Protein AF-A0A2S3HJ05-F1 (afdb_monomer)

InterPro domains:
  IPR007271 Nucleotide-sugar transporter [PF04142] (75-232)
  IPR007271 Nucleotide-sugar transporter [PTHR10231] (71-232)

Secondary structure (DSSP, 8-state):
--HHHHHHHHHHHHHHHHHHHHHTEETTEESS-TTHHHHHHHHHHHHHHHHHHHHHHHHSPPP---THHHHHHHHHHHHHHHHHHHHHTT----HHHHHHHHHHHHHHHHHH-----SS----TT-S-HHHHHHHHHHHHHHHHHHHHHHHHHHH--S-HHHHHHHHHHHHHHHHHHHHHHHHHHTTTTT--HHHHTTTT--HHHHHHHHHHHHHHHHHHHHHHHHHHHHHHHHHHHHHHSS-S-------

Solvent-accessible surface area (backbone atoms only — not comparable to full-atom values): 14495 Å² total; per-residue (Å²): 134,63,68,65,59,54,51,52,51,43,51,52,44,56,59,48,44,58,54,35,53,59,68,43,38,57,95,86,38,67,64,38,62,72,78,45,44,62,32,52,15,28,47,48,42,27,51,55,24,44,52,53,36,51,54,49,53,74,74,38,85,81,78,89,77,67,77,68,59,65,60,61,55,55,67,48,50,60,62,47,53,63,51,40,64,61,50,72,74,57,70,84,72,53,73,69,53,50,51,49,52,53,51,50,52,51,51,57,51,60,74,67,58,76,77,90,70,100,62,86,86,76,52,97,75,68,67,56,70,67,58,56,52,51,49,53,51,50,52,52,52,53,54,50,52,54,53,50,51,33,46,59,50,62,73,45,91,65,59,69,34,58,56,45,32,57,54,27,50,53,47,31,51,54,39,49,51,50,48,52,52,50,32,62,76,56,71,45,74,88,48,57,60,81,73,49,62,67,42,61,65,47,75,49,45,50,51,35,30,53,41,54,18,51,44,53,54,52,49,55,51,44,50,54,47,49,64,63,48,54,51,49,52,48,49,52,50,50,65,71,71,68,80,87,88,87,87,84,79,92,130

Organism: NCBI:txid206008

Mean predicted aligned error: 12.38 Å

Nearest PDB structures (foldseek):
  6i1r-assembly1_B  TM=8.455E-01  e=7.144E-24  Zea mays
  6i1r-assembly1_A  TM=8.395E-01  e=1.232E-23  Zea mays
  6i1z-assembly1_B  TM=7.621E-01  e=1.102E-19  Zea mays

Radius of gyration: 23.73 Å; Cα contacts (8 Å, |Δi|>4): 117; chains: 1; bounding box: 68×41×88 Å

Sequence (251 aa):
MQWYLVAALLTVLTSSQGILTTLSQSNGKYMYDYATIPFLAEFFKLSVSSFFLWKECQSSSPPRMTKEWRSIMGNLKIVTTGILFRLVLKRKLSNLQWMAIVLLAVGTTTSQVKGCGDGPCDSLFSAPLQGYMLGILSACLSALAGVYTEYLMKKNNDSLYWQNVQLYTFGVIFNMGWLIYGDFKAGFELGPWWQRLFNGYSVTTWMVVFNLGSTGLLVSWLMKYSDNIVKNQGFYRGCVGGRSRILVAGA

Structure (mmCIF, N/CA/C/O backbone):
data_AF-A0A2S3HJ05-F1
#
_entry.id   AF-A0A2S3HJ05-F1
#
loop_
_atom_site.group_PDB
_atom_site.id
_atom_site.type_symbol
_atom_site.label_atom_id
_atom_site.label_alt_id
_atom_site.label_comp_id
_atom_site.label_asym_id
_atom_site.label_entity_id
_atom_site.label_seq_id
_atom_site.pdbx_PDB_ins_code
_atom_site.Cartn_x
_atom_site.Cartn_y
_atom_site.Cartn_z
_atom_site.occupancy
_atom_site.B_iso_or_equiv
_atom_site.auth_seq_id
_atom_site.auth_comp_id
_atom_site.auth_asym_id
_atom_site.auth_atom_id
_atom_site.pdbx_PDB_model_num
ATOM 1 N N . MET A 1 1 ? -19.910 -11.942 9.986 1.00 58.72 1 MET A N 1
ATOM 2 C CA . MET A 1 1 ? -18.623 -12.632 9.741 1.00 58.72 1 MET A CA 1
ATOM 3 C C . MET A 1 1 ? -17.718 -12.418 10.938 1.00 58.72 1 MET A C 1
ATOM 5 O O . MET A 1 1 ? -17.717 -11.324 11.490 1.00 58.72 1 MET A O 1
ATOM 9 N N . GLN A 1 2 ? -16.997 -13.446 11.370 1.00 80.00 2 GLN A N 1
ATOM 10 C CA . GLN A 1 2 ? -16.081 -13.333 12.502 1.00 80.00 2 GLN A CA 1
ATOM 11 C C . GLN A 1 2 ? -14.770 -12.675 12.055 1.00 80.00 2 GLN A C 1
ATOM 13 O O . GLN A 1 2 ? -14.189 -13.070 11.048 1.00 80.00 2 GLN A O 1
ATOM 18 N N . TRP A 1 3 ? -14.308 -11.666 12.795 1.00 80.06 3 TRP A N 1
ATOM 19 C CA . TRP A 1 3 ? -13.120 -10.873 12.449 1.00 80.06 3 TRP A CA 1
ATOM 20 C C . TRP A 1 3 ? -11.845 -11.711 12.316 1.00 80.06 3 TRP A C 1
ATOM 22 O O . TRP A 1 3 ? -10.998 -11.407 11.484 1.00 80.06 3 TRP A O 1
ATOM 32 N N . TYR A 1 4 ? -11.729 -12.788 13.095 1.00 81.88 4 TYR A N 1
ATOM 33 C CA . TYR A 1 4 ? -10.572 -13.677 13.054 1.00 81.88 4 TYR A CA 1
ATOM 34 C C . TYR A 1 4 ? -10.502 -14.492 11.761 1.00 81.88 4 TYR A C 1
ATOM 36 O O . TYR A 1 4 ? -9.405 -14.785 11.304 1.00 81.88 4 TYR A O 1
ATOM 44 N N . LEU A 1 5 ? -11.642 -14.803 11.127 1.00 86.56 5 LEU A N 1
ATOM 45 C CA . LEU A 1 5 ? -11.651 -15.430 9.801 1.00 86.56 5 LEU A CA 1
ATOM 46 C C . LEU A 1 5 ? -11.111 -14.462 8.749 1.00 86.56 5 LEU A C 1
ATOM 48 O O . LEU A 1 5 ? -10.331 -14.856 7.890 1.00 86.56 5 LEU A O 1
ATOM 52 N N . VAL A 1 6 ? -11.484 -13.183 8.851 1.00 86.06 6 VAL A N 1
ATOM 53 C CA . VAL A 1 6 ? -10.979 -12.137 7.954 1.00 86.06 6 VAL A CA 1
ATOM 54 C C . VAL A 1 6 ? -9.485 -11.898 8.175 1.00 86.06 6 VAL A C 1
ATOM 56 O O . VAL A 1 6 ? -8.744 -11.771 7.207 1.00 86.06 6 VAL A O 1
ATOM 59 N N . ALA A 1 7 ? -9.025 -11.898 9.428 1.00 83.94 7 ALA A N 1
ATOM 60 C CA . ALA A 1 7 ? -7.606 -11.790 9.754 1.00 83.94 7 ALA A CA 1
ATOM 61 C C . ALA A 1 7 ? -6.800 -13.000 9.249 1.00 83.94 7 ALA A C 1
ATOM 63 O O . ALA A 1 7 ? -5.757 -12.812 8.634 1.00 83.94 7 ALA A O 1
ATOM 64 N N . ALA A 1 8 ? -7.301 -14.226 9.433 1.00 87.75 8 ALA A N 1
ATOM 65 C CA . ALA A 1 8 ? -6.652 -15.435 8.926 1.00 87.75 8 ALA A CA 1
ATOM 66 C C . ALA A 1 8 ? -6.576 -15.439 7.391 1.00 87.75 8 ALA A C 1
ATOM 68 O O . ALA A 1 8 ? -5.518 -15.712 6.828 1.00 87.75 8 ALA A O 1
ATOM 69 N N . LEU A 1 9 ? -7.667 -15.067 6.713 1.00 90.44 9 LEU A N 1
ATOM 70 C CA . LEU A 1 9 ? -7.687 -14.920 5.258 1.00 90.44 9 LEU A CA 1
ATOM 71 C C . LEU A 1 9 ? -6.686 -13.857 4.791 1.00 90.44 9 LEU A C 1
ATOM 73 O O . LEU A 1 9 ? -5.952 -14.088 3.834 1.00 90.44 9 LEU A O 1
ATOM 77 N N . LEU A 1 10 ? -6.614 -12.720 5.489 1.00 89.06 10 LEU A N 1
ATOM 78 C CA . LEU A 1 10 ? -5.631 -11.682 5.198 1.00 89.06 10 LEU A CA 1
ATOM 79 C C . LEU A 1 10 ? -4.200 -12.216 5.331 1.00 89.06 10 LEU A C 1
ATOM 81 O O . LEU A 1 10 ? -3.372 -11.934 4.469 1.00 89.06 10 LEU A O 1
ATOM 85 N N . THR A 1 11 ? -3.900 -13.005 6.367 1.00 88.38 11 THR A N 1
ATOM 86 C CA . THR A 1 11 ? -2.577 -13.622 6.541 1.00 88.38 11 THR A CA 1
ATOM 87 C C . THR A 1 11 ? -2.244 -14.564 5.386 1.00 88.38 11 THR A C 1
ATOM 89 O O . THR A 1 11 ? -1.142 -14.489 4.841 1.00 88.38 11 THR A O 1
ATOM 92 N N . VAL A 1 12 ? -3.200 -15.397 4.961 1.00 92.12 12 VAL A N 1
ATOM 93 C CA . VAL A 1 12 ? -3.022 -16.306 3.818 1.00 92.12 12 VAL A CA 1
ATOM 94 C C . VAL A 1 12 ? -2.709 -15.514 2.548 1.00 92.12 12 VAL A C 1
ATOM 96 O O . VAL A 1 12 ? -1.681 -15.766 1.925 1.00 92.12 12 VAL A O 1
ATOM 99 N N . LEU A 1 13 ? -3.512 -14.500 2.219 1.00 89.31 13 LEU A N 1
ATOM 100 C CA . LEU A 1 13 ? -3.307 -13.669 1.025 1.00 89.31 13 LEU A CA 1
ATOM 101 C C . LEU A 1 13 ? -2.002 -12.855 1.084 1.00 89.31 13 LEU A C 1
ATOM 103 O O . LEU A 1 13 ? -1.317 -12.678 0.078 1.00 89.31 13 LEU A O 1
ATOM 107 N N . THR A 1 14 ? -1.608 -12.387 2.269 1.00 87.44 14 THR A N 1
ATOM 108 C CA . THR A 1 14 ? -0.348 -11.646 2.446 1.00 87.44 14 THR A CA 1
ATOM 109 C C . THR A 1 14 ? 0.861 -12.564 2.252 1.00 87.44 14 THR A C 1
ATOM 111 O O . THR A 1 14 ? 1.818 -12.187 1.578 1.00 87.44 14 THR A O 1
ATOM 114 N N . SER A 1 15 ? 0.814 -13.793 2.776 1.00 89.44 15 SER A N 1
ATOM 115 C CA . SER A 1 15 ? 1.891 -14.773 2.578 1.00 89.44 15 SER A CA 1
ATOM 116 C C . SER A 1 15 ? 1.988 -15.261 1.127 1.00 89.44 15 SER A C 1
ATOM 118 O O . SER A 1 15 ? 3.092 -15.369 0.588 1.00 89.44 15 SER A O 1
ATOM 120 N N . SER A 1 16 ? 0.853 -15.465 0.447 1.00 90.62 16 SER A N 1
ATOM 121 C CA . SER A 1 16 ? 0.838 -15.842 -0.969 1.00 90.62 16 SER A CA 1
ATOM 122 C C . SER A 1 16 ? 1.340 -14.718 -1.875 1.00 90.62 16 SER A C 1
ATOM 124 O O . SER A 1 16 ? 1.884 -15.003 -2.938 1.00 90.62 16 SER A O 1
ATOM 126 N N . GLN A 1 17 ? 1.217 -13.449 -1.465 1.00 89.19 17 GLN A N 1
ATOM 127 C CA . GLN A 1 17 ? 1.679 -12.312 -2.263 1.00 89.19 17 GLN A CA 1
ATOM 128 C C . GLN A 1 17 ? 3.185 -12.367 -2.519 1.00 89.19 17 GLN A C 1
ATOM 130 O O . GLN A 1 17 ? 3.611 -12.147 -3.652 1.00 89.19 17 GLN A O 1
ATOM 135 N N . GLY A 1 18 ? 3.983 -12.689 -1.495 1.00 84.94 18 GLY A N 1
ATOM 136 C CA . GLY A 1 18 ? 5.434 -12.824 -1.639 1.00 84.94 18 GLY A CA 1
ATOM 137 C C . GLY A 1 18 ? 5.801 -13.912 -2.646 1.00 84.94 18 GLY A C 1
ATOM 138 O O . GLY A 1 18 ? 6.576 -13.663 -3.565 1.00 84.94 18 GLY A O 1
ATOM 139 N N . ILE A 1 19 ? 5.162 -15.079 -2.526 1.00 88.25 19 ILE A N 1
ATOM 140 C CA . ILE A 1 19 ? 5.385 -16.242 -3.397 1.00 88.25 19 ILE A CA 1
ATOM 141 C C . ILE A 1 19 ? 4.951 -15.947 -4.838 1.00 88.25 19 ILE A C 1
ATOM 143 O O . ILE A 1 19 ? 5.681 -16.221 -5.781 1.00 88.25 19 ILE A O 1
ATOM 147 N N . LEU A 1 20 ? 3.773 -15.355 -5.035 1.00 88.62 20 LEU A N 1
ATOM 148 C CA . LEU A 1 20 ? 3.288 -15.005 -6.371 1.00 88.62 20 LEU A CA 1
ATOM 149 C C . LEU A 1 20 ? 4.183 -13.959 -7.039 1.00 88.62 20 LEU A C 1
ATOM 151 O O . LEU A 1 20 ? 4.438 -14.040 -8.238 1.00 88.62 20 LEU A O 1
ATOM 155 N N . THR A 1 21 ? 4.698 -13.003 -6.262 1.00 86.25 21 THR A N 1
ATOM 156 C CA . THR A 1 21 ? 5.603 -11.975 -6.785 1.00 86.25 21 THR A CA 1
ATOM 157 C C . THR A 1 21 ? 6.935 -12.587 -7.213 1.00 86.25 21 THR A C 1
ATOM 159 O O . THR A 1 21 ? 7.431 -12.254 -8.287 1.00 86.25 21 THR A O 1
ATOM 162 N N . THR A 1 22 ? 7.498 -13.524 -6.446 1.00 86.44 22 THR A N 1
ATOM 163 C CA . THR A 1 22 ? 8.739 -14.208 -6.842 1.00 86.44 22 THR A CA 1
ATOM 164 C C . THR A 1 22 ? 8.527 -15.147 -8.028 1.00 86.44 22 THR A C 1
ATOM 166 O O . THR A 1 22 ? 9.348 -15.151 -8.938 1.00 86.44 22 THR A O 1
ATOM 169 N N . LEU A 1 23 ? 7.402 -15.868 -8.086 1.00 87.06 23 LEU A N 1
ATOM 170 C CA . LEU A 1 23 ? 7.038 -16.717 -9.229 1.00 87.06 23 LEU A CA 1
ATOM 171 C C . LEU A 1 23 ? 6.748 -15.925 -10.511 1.00 87.06 23 LEU A C 1
ATOM 173 O O . LEU A 1 23 ? 6.813 -16.480 -11.604 1.00 87.06 23 LEU A O 1
ATOM 177 N N . SER A 1 24 ? 6.410 -14.640 -10.397 1.00 85.25 24 SER A N 1
ATOM 178 C CA . SER A 1 24 ? 6.202 -13.769 -11.559 1.00 85.25 24 SER A CA 1
ATOM 179 C C . SER A 1 24 ? 7.507 -13.327 -12.240 1.00 85.25 24 SER A C 1
ATOM 181 O O . SER A 1 24 ? 7.468 -12.761 -13.333 1.00 85.25 24 SER A O 1
ATOM 183 N N . GLN A 1 25 ? 8.664 -13.582 -11.618 1.00 85.88 25 GLN A N 1
ATOM 184 C CA . GLN A 1 25 ? 9.972 -13.276 -12.192 1.00 85.88 25 GLN A CA 1
ATOM 185 C C . GLN A 1 25 ? 10.408 -14.370 -13.171 1.00 85.88 25 GLN A C 1
ATOM 187 O O . GLN A 1 25 ? 10.331 -15.558 -12.867 1.00 85.88 25 GLN A O 1
ATOM 192 N N . SER A 1 26 ? 10.951 -13.969 -14.322 1.00 75.62 26 SER A N 1
ATOM 193 C CA . SER A 1 26 ? 11.599 -14.878 -15.273 1.00 75.62 26 SER A CA 1
ATOM 194 C C . SER A 1 26 ? 13.098 -14.584 -15.298 1.00 75.62 26 SER A C 1
ATOM 196 O O . SER A 1 26 ? 13.507 -13.453 -15.561 1.00 75.62 26 SER A O 1
ATOM 198 N N . ASN A 1 27 ? 13.930 -15.577 -14.960 1.00 76.06 27 ASN A N 1
ATOM 199 C CA . ASN A 1 27 ? 15.391 -15.435 -14.831 1.00 76.06 27 ASN A CA 1
ATOM 200 C C . ASN A 1 27 ? 15.837 -14.290 -13.891 1.00 76.06 27 ASN A C 1
ATOM 202 O O . ASN A 1 27 ? 16.796 -13.573 -14.176 1.00 76.06 27 ASN A O 1
ATOM 206 N N . GLY A 1 28 ? 15.114 -14.078 -12.783 1.00 75.12 28 GLY A N 1
ATOM 207 C CA . GLY A 1 28 ? 15.419 -13.033 -11.793 1.00 75.12 28 GLY A CA 1
ATOM 208 C C . GLY A 1 28 ? 15.088 -11.601 -12.235 1.00 75.12 28 GLY A C 1
ATOM 209 O O . GLY A 1 28 ? 15.423 -10.654 -11.525 1.00 75.12 28 GLY A O 1
ATOM 210 N N . LYS A 1 29 ? 14.429 -11.419 -13.389 1.00 78.25 29 LYS A N 1
ATOM 211 C CA . LYS A 1 29 ? 13.939 -10.120 -13.870 1.00 78.25 29 LYS A CA 1
ATOM 212 C C . LYS A 1 29 ? 12.417 -10.130 -14.011 1.00 78.25 29 LYS A C 1
ATOM 214 O O . LYS A 1 29 ? 11.813 -11.137 -14.380 1.00 78.25 29 LYS A O 1
ATOM 219 N N . TYR A 1 30 ? 11.794 -8.986 -13.738 1.00 79.38 30 TYR A N 1
ATOM 220 C CA . TYR A 1 30 ? 10.379 -8.773 -14.033 1.00 79.38 30 TYR A CA 1
ATOM 221 C C . TYR A 1 30 ? 10.230 -8.439 -15.516 1.00 79.38 30 TYR A C 1
ATOM 223 O O . TYR A 1 30 ? 10.849 -7.497 -16.004 1.00 79.38 30 TYR A O 1
ATOM 231 N N . MET A 1 31 ? 9.423 -9.222 -16.234 1.00 79.50 31 MET A N 1
ATOM 232 C CA . MET A 1 31 ? 9.121 -8.956 -17.647 1.00 79.50 31 MET A CA 1
ATOM 233 C C . MET A 1 31 ? 8.063 -7.859 -17.832 1.00 79.50 31 MET A C 1
ATOM 235 O O . MET A 1 31 ? 7.853 -7.400 -18.949 1.00 79.50 31 MET A O 1
ATOM 239 N N . TYR A 1 32 ? 7.418 -7.439 -16.741 1.00 82.38 32 TYR A N 1
ATOM 240 C CA . TYR A 1 32 ? 6.412 -6.383 -16.695 1.00 82.38 32 TYR A CA 1
ATOM 241 C C . TYR A 1 32 ? 6.918 -5.180 -15.887 1.00 82.38 32 TYR A C 1
ATOM 243 O O . TYR A 1 32 ? 7.791 -5.306 -15.024 1.00 82.38 32 TYR A O 1
ATOM 251 N N . ASP A 1 33 ? 6.330 -4.009 -16.128 1.00 84.12 33 ASP A N 1
ATOM 252 C CA . ASP A 1 33 ? 6.631 -2.796 -15.367 1.00 84.12 33 ASP A CA 1
ATOM 253 C C . ASP A 1 33 ? 6.001 -2.865 -13.966 1.00 84.12 33 ASP A C 1
ATOM 255 O O . ASP A 1 33 ? 4.779 -2.788 -13.809 1.00 84.12 33 ASP A O 1
ATOM 259 N N . TYR A 1 34 ? 6.828 -2.992 -12.926 1.00 84.56 34 TYR A N 1
ATOM 260 C CA . TYR A 1 34 ? 6.363 -3.090 -11.539 1.00 84.56 34 TYR A CA 1
ATOM 261 C C . TYR A 1 34 ? 5.540 -1.868 -11.091 1.00 84.56 34 TYR A C 1
ATOM 263 O O . TYR A 1 34 ? 4.652 -2.012 -10.251 1.00 84.56 34 TYR A O 1
ATOM 271 N N . ALA A 1 35 ? 5.763 -0.684 -11.675 1.00 85.75 35 ALA A N 1
ATOM 272 C CA . ALA A 1 35 ? 5.014 0.526 -11.332 1.00 85.75 35 ALA A CA 1
ATOM 273 C C . ALA A 1 35 ? 3.536 0.465 -11.764 1.00 85.75 35 ALA A C 1
ATOM 275 O O . ALA A 1 35 ? 2.702 1.190 -11.221 1.00 85.75 35 ALA A O 1
ATOM 276 N N . THR A 1 36 ? 3.186 -0.417 -12.706 1.00 90.50 36 THR A N 1
ATOM 277 C CA . THR A 1 36 ? 1.809 -0.577 -13.207 1.00 90.50 36 THR A CA 1
ATOM 278 C C . THR A 1 36 ? 0.939 -1.462 -12.303 1.00 90.50 36 THR A C 1
ATOM 280 O O . THR A 1 36 ? -0.286 -1.322 -12.296 1.00 90.50 36 THR A O 1
ATOM 283 N N . ILE A 1 37 ? 1.554 -2.310 -11.467 1.00 92.19 37 ILE A N 1
ATOM 284 C CA . ILE A 1 37 ? 0.843 -3.223 -10.557 1.00 92.19 37 ILE A CA 1
ATOM 285 C C . ILE A 1 37 ? 0.035 -2.469 -9.487 1.00 92.19 37 ILE A C 1
ATOM 287 O O . ILE A 1 37 ? -1.155 -2.764 -9.349 1.00 92.19 37 ILE A O 1
ATOM 291 N N . PRO A 1 38 ? 0.594 -1.481 -8.751 1.00 92.81 38 PRO A N 1
ATOM 292 C CA . PRO A 1 38 ? -0.182 -0.691 -7.796 1.00 92.81 38 PRO A CA 1
ATOM 293 C C . PRO A 1 38 ? -1.352 0.044 -8.451 1.00 92.81 38 PRO A C 1
ATOM 295 O O . PRO A 1 38 ? -2.447 0.052 -7.896 1.00 92.81 38 PRO A O 1
ATOM 298 N N . PHE A 1 39 ? -1.157 0.595 -9.654 1.00 94.62 39 PHE A N 1
ATOM 299 C CA . PHE A 1 39 ? -2.220 1.259 -10.407 1.00 94.62 39 PHE A CA 1
ATOM 300 C C . PHE A 1 39 ? -3.388 0.307 -10.710 1.00 94.62 39 PHE A C 1
ATOM 302 O O . PHE A 1 39 ? -4.536 0.617 -10.387 1.00 94.62 39 PHE A O 1
ATOM 309 N N . LEU A 1 40 ? -3.103 -0.876 -11.266 1.00 93.75 40 LEU A N 1
ATOM 310 C CA . LEU A 1 40 ? -4.122 -1.889 -11.558 1.00 93.75 40 LEU A CA 1
ATOM 311 C C . LEU A 1 40 ? -4.807 -2.409 -10.290 1.00 93.75 40 LEU A C 1
ATOM 313 O O . LEU A 1 40 ? -6.018 -2.624 -10.290 1.00 93.75 40 LEU A O 1
ATOM 317 N N . ALA A 1 41 ? -4.062 -2.575 -9.196 1.00 94.50 41 ALA A N 1
ATOM 318 C CA . ALA A 1 41 ? -4.628 -2.995 -7.921 1.00 94.50 41 ALA A CA 1
ATOM 319 C C . ALA A 1 41 ? -5.559 -1.926 -7.321 1.00 94.50 41 ALA A C 1
ATOM 321 O O . ALA A 1 41 ? -6.630 -2.268 -6.822 1.00 94.50 41 ALA A O 1
ATOM 322 N N . GLU A 1 42 ? -5.202 -0.638 -7.382 1.00 95.12 42 GLU A N 1
ATOM 323 C CA . GLU A 1 42 ? -6.099 0.463 -6.994 1.00 95.12 42 GLU A CA 1
ATOM 324 C C . GLU A 1 42 ? -7.349 0.511 -7.877 1.00 95.12 42 GLU A C 1
ATOM 326 O O . GLU A 1 42 ? -8.464 0.627 -7.365 1.00 95.12 42 GLU A O 1
ATOM 331 N N . PHE A 1 43 ? -7.188 0.340 -9.190 1.00 95.38 43 PHE A N 1
ATOM 332 C CA . PHE A 1 43 ? -8.308 0.302 -10.126 1.00 95.38 43 PHE A CA 1
ATOM 333 C C . PHE A 1 43 ? -9.256 -0.877 -9.853 1.00 95.38 43 PHE A C 1
ATOM 335 O O . PHE A 1 43 ? -10.479 -0.710 -9.848 1.00 95.38 43 PHE A O 1
ATOM 342 N N . PHE A 1 44 ? -8.712 -2.059 -9.551 1.00 96.25 44 PHE A N 1
ATOM 343 C CA . PHE A 1 44 ? -9.492 -3.227 -9.140 1.00 96.25 44 PHE A CA 1
ATOM 344 C C . PHE A 1 44 ? -10.268 -2.956 -7.845 1.00 96.25 44 PHE A C 1
ATOM 346 O O . PHE A 1 44 ? -11.480 -3.175 -7.792 1.00 96.25 44 PHE A O 1
ATOM 353 N N . LYS A 1 45 ? -9.607 -2.412 -6.815 1.00 95.44 45 LYS A N 1
ATOM 354 C CA . LYS A 1 45 ? -10.247 -2.056 -5.538 1.00 95.44 45 LYS A CA 1
ATOM 355 C C . LYS A 1 45 ? -11.366 -1.034 -5.717 1.00 95.44 45 LYS A C 1
ATOM 357 O O . LYS A 1 45 ? -12.435 -1.185 -5.117 1.00 95.44 45 LYS A O 1
ATOM 362 N N . LEU A 1 46 ? -11.143 -0.022 -6.555 1.00 94.31 46 LEU A N 1
ATOM 363 C CA . LEU A 1 46 ? -12.136 0.990 -6.902 1.00 94.31 46 LEU A CA 1
ATOM 364 C C . LEU A 1 46 ? -13.338 0.369 -7.619 1.00 94.31 46 LEU A C 1
ATOM 366 O O . LEU A 1 46 ? -14.476 0.657 -7.251 1.00 94.31 46 LEU A O 1
ATOM 370 N N . SER A 1 47 ? -13.095 -0.513 -8.590 1.00 95.06 47 SER A N 1
ATOM 371 C CA . SER A 1 47 ? -14.144 -1.199 -9.354 1.00 95.06 47 SER A CA 1
AT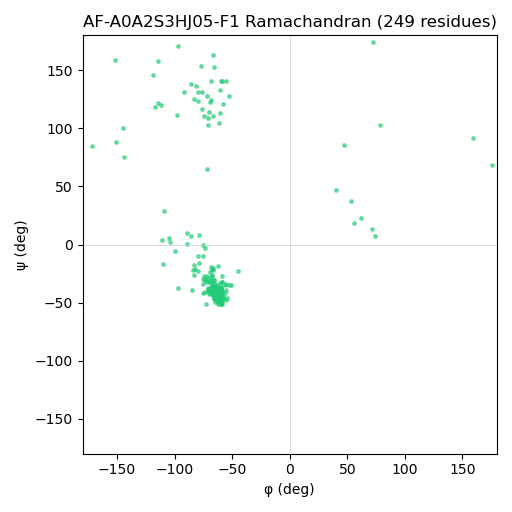OM 372 C C . SER A 1 47 ? -15.012 -2.074 -8.450 1.00 95.06 47 SER A C 1
ATOM 374 O O . SER A 1 47 ? -16.236 -1.945 -8.449 1.00 95.06 47 SER A O 1
ATOM 376 N N . VAL A 1 48 ? -14.387 -2.901 -7.605 1.00 95.25 48 VAL A N 1
ATOM 377 C CA . VAL A 1 48 ? -15.095 -3.762 -6.646 1.00 95.25 48 VAL A CA 1
ATOM 378 C C . VAL A 1 48 ? -15.879 -2.928 -5.629 1.00 95.25 48 VAL A C 1
ATOM 380 O O . VAL A 1 48 ? -17.050 -3.206 -5.374 1.00 95.25 48 VAL A O 1
ATOM 383 N N . SER A 1 49 ? -15.280 -1.866 -5.083 1.00 92.06 49 SER A N 1
ATOM 384 C CA . SER A 1 49 ? -15.959 -0.985 -4.119 1.00 92.06 49 SER A CA 1
ATOM 385 C C . SER A 1 49 ? -17.142 -0.246 -4.747 1.00 92.06 49 SER A C 1
ATOM 387 O O . SER A 1 49 ? -18.187 -0.123 -4.113 1.00 92.06 49 SER A O 1
ATOM 389 N N . SER A 1 50 ? -17.006 0.195 -5.999 1.00 90.06 50 SER A N 1
ATOM 390 C CA . SER A 1 50 ? -18.078 0.859 -6.748 1.00 90.06 50 SER A CA 1
ATOM 391 C C . SER A 1 50 ? -19.221 -0.101 -7.068 1.00 90.06 50 SER A C 1
ATOM 393 O O . SER A 1 50 ? -20.379 0.277 -6.932 1.00 90.06 50 SER A O 1
ATOM 395 N N . PHE A 1 51 ? -18.917 -1.352 -7.427 1.00 92.75 51 PHE A N 1
ATOM 396 C CA . PHE A 1 51 ? -19.926 -2.388 -7.654 1.00 92.75 51 PHE A CA 1
ATOM 397 C C . PHE A 1 51 ? -20.745 -2.676 -6.388 1.00 92.75 51 PHE A C 1
ATOM 399 O O . PHE A 1 51 ? -21.976 -2.683 -6.433 1.00 92.75 51 PHE A O 1
ATOM 406 N N . PHE A 1 52 ? -20.081 -2.853 -5.241 1.00 89.75 52 PHE A N 1
ATOM 407 C CA . PHE A 1 52 ? -20.779 -3.054 -3.968 1.00 89.75 52 PHE A CA 1
ATOM 408 C C . PHE A 1 52 ? -21.593 -1.831 -3.551 1.00 89.75 52 PHE A C 1
ATOM 410 O O . PHE A 1 52 ? -22.726 -1.983 -3.104 1.00 89.75 52 PHE A O 1
ATOM 417 N N . LEU A 1 53 ? -21.055 -0.624 -3.740 1.00 86.69 53 LEU A N 1
ATOM 418 C CA . LEU A 1 53 ? -21.794 0.607 -3.487 1.00 86.69 53 LEU A CA 1
ATOM 419 C C . LEU A 1 53 ? -23.027 0.724 -4.387 1.00 86.69 53 LEU A C 1
ATOM 421 O O . LEU A 1 53 ? -24.092 1.099 -3.913 1.00 86.69 53 LEU A O 1
ATOM 425 N N . TRP A 1 54 ? -22.896 0.403 -5.673 1.00 84.50 54 TRP A N 1
ATOM 426 C CA . TRP A 1 54 ? -24.009 0.439 -6.615 1.00 84.50 54 TRP A CA 1
ATOM 427 C C . TRP A 1 54 ? -25.115 -0.534 -6.203 1.00 84.50 54 TRP A C 1
ATOM 429 O O . TRP A 1 54 ? -26.280 -0.145 -6.147 1.00 84.50 54 TRP A O 1
ATOM 439 N N . LYS A 1 55 ? -24.748 -1.759 -5.811 1.00 86.88 55 LYS A N 1
ATOM 440 C CA . LYS A 1 55 ? -25.682 -2.748 -5.260 1.00 86.88 55 LYS A CA 1
ATOM 441 C C . LYS A 1 55 ? -26.360 -2.245 -3.974 1.00 86.88 55 LYS A C 1
ATOM 443 O O . LYS A 1 55 ? -27.565 -2.421 -3.816 1.00 86.88 55 LYS A O 1
ATOM 448 N N . GLU A 1 56 ? -25.614 -1.594 -3.081 1.00 85.38 56 GLU A N 1
ATOM 449 C CA . GLU A 1 56 ? -26.143 -0.988 -1.848 1.00 85.38 56 GLU A CA 1
ATOM 450 C C . GLU A 1 56 ? -27.143 0.141 -2.153 1.00 85.38 56 GLU A C 1
ATOM 452 O O . GLU A 1 56 ? -28.225 0.198 -1.568 1.00 85.38 56 GLU A O 1
ATOM 457 N N . CYS A 1 57 ? -26.817 1.007 -3.118 1.00 78.06 57 CYS A N 1
ATOM 458 C CA . CYS A 1 57 ? -27.691 2.080 -3.591 1.00 78.06 57 CYS A CA 1
ATOM 459 C C . CYS A 1 57 ? -28.940 1.551 -4.299 1.00 78.06 57 CYS A C 1
ATOM 461 O O . CYS A 1 57 ? -29.994 2.166 -4.198 1.00 78.06 57 CYS A O 1
ATOM 463 N N . GLN A 1 58 ? -28.849 0.424 -5.004 1.00 78.56 58 GLN A N 1
ATOM 464 C CA . GLN A 1 58 ? -30.009 -0.198 -5.640 1.00 78.56 58 GLN A CA 1
ATOM 465 C C . GLN A 1 58 ? -30.944 -0.852 -4.613 1.00 78.56 58 GLN A C 1
ATOM 467 O O . GLN A 1 58 ? -32.151 -0.911 -4.830 1.00 78.56 58 GLN A O 1
ATOM 472 N N . SER A 1 59 ? -30.397 -1.307 -3.483 1.00 71.44 59 SER A N 1
ATOM 473 C CA . SER A 1 59 ? -31.166 -1.876 -2.373 1.00 71.44 59 SER A CA 1
ATOM 474 C C . SER A 1 59 ? -31.750 -0.825 -1.419 1.00 71.44 59 SER A C 1
ATOM 476 O O . SER A 1 59 ? -32.645 -1.155 -0.644 1.00 71.44 59 SER A O 1
ATOM 478 N N . SER A 1 60 ? -31.252 0.415 -1.446 1.00 55.72 60 SER A N 1
ATOM 479 C CA . SER A 1 60 ? -31.615 1.475 -0.498 1.00 55.72 60 SER A CA 1
ATOM 480 C C . SER A 1 60 ? -32.293 2.646 -1.213 1.00 55.72 60 SER A C 1
ATOM 482 O O . SER A 1 60 ? -31.669 3.318 -2.029 1.00 55.72 60 SER A O 1
ATOM 484 N N . SER A 1 61 ? -33.551 2.954 -0.879 1.00 47.28 61 SER A N 1
ATOM 485 C CA . SER A 1 61 ? -34.231 4.181 -1.327 1.00 47.28 61 SER A CA 1
ATOM 486 C C . SER A 1 61 ? -33.369 5.412 -0.985 1.00 47.28 61 SER A C 1
ATOM 488 O O . SER A 1 61 ? -32.961 5.543 0.171 1.00 47.28 61 SER A O 1
ATOM 490 N N . PRO A 1 62 ? -33.058 6.322 -1.928 1.00 48.69 62 PRO A N 1
ATOM 491 C CA . PRO A 1 62 ? -32.029 7.335 -1.709 1.00 48.69 62 PRO A CA 1
ATOM 492 C C . PRO A 1 62 ? -32.472 8.367 -0.658 1.00 48.69 62 PRO A C 1
ATOM 494 O O . PRO A 1 62 ? -33.478 9.052 -0.866 1.00 48.69 62 PRO A O 1
ATOM 497 N N . PRO A 1 63 ? -31.724 8.570 0.443 1.00 48.97 63 PRO A N 1
ATOM 498 C CA . PRO A 1 63 ? -31.935 9.735 1.287 1.00 48.97 63 PRO A CA 1
ATOM 499 C C . PRO A 1 63 ? -31.425 10.989 0.560 1.00 48.97 63 PRO A C 1
ATOM 501 O O . PRO A 1 63 ? -30.284 11.054 0.095 1.00 48.97 63 PRO A O 1
ATOM 504 N N . ARG A 1 64 ? -32.282 12.013 0.456 1.00 42.50 64 ARG A N 1
ATOM 505 C CA . ARG A 1 64 ? -31.920 13.345 -0.057 1.00 42.50 64 ARG A CA 1
ATOM 506 C C . ARG A 1 64 ? -30.850 13.963 0.846 1.00 42.50 64 ARG A C 1
ATOM 508 O O . ARG A 1 64 ? -31.160 14.441 1.931 1.00 42.50 64 ARG A O 1
ATOM 515 N N . MET A 1 65 ? -29.602 13.985 0.389 1.00 44.19 65 MET A N 1
ATOM 516 C CA . MET A 1 65 ? -28.497 14.599 1.127 1.00 44.19 65 MET A CA 1
ATOM 517 C C . MET A 1 65 ? -28.234 16.017 0.597 1.00 44.19 65 MET A C 1
ATOM 519 O O . MET A 1 65 ? -27.812 16.208 -0.546 1.00 44.19 65 MET A O 1
ATOM 523 N N . THR A 1 66 ? -28.536 17.027 1.414 1.00 50.88 66 THR A N 1
ATOM 524 C CA . THR A 1 66 ? -28.407 18.454 1.085 1.00 50.88 66 THR A CA 1
ATOM 525 C C . THR A 1 66 ? -26.938 18.874 0.942 1.00 50.88 66 THR A C 1
ATOM 527 O O . THR A 1 66 ? -26.058 18.435 1.684 1.00 50.88 66 THR A O 1
ATOM 530 N N . LYS A 1 67 ? -26.655 19.736 -0.045 1.00 53.66 67 LYS A N 1
ATOM 531 C CA . LYS A 1 67 ? -25.301 20.200 -0.414 1.00 53.66 67 LYS A CA 1
ATOM 532 C C . LYS A 1 67 ? -24.588 20.983 0.710 1.00 53.66 67 LYS A C 1
ATOM 534 O O . LYS A 1 67 ? -23.361 21.038 0.711 1.00 53.66 67 LYS A O 1
ATOM 539 N N . GLU A 1 68 ? -25.341 21.472 1.694 1.00 49.41 68 GLU A N 1
ATOM 540 C CA . GLU A 1 68 ? -24.891 22.244 2.865 1.00 49.41 68 GLU A CA 1
ATOM 541 C C . GLU A 1 68 ? -23.890 21.487 3.769 1.00 49.41 68 GLU A C 1
ATOM 543 O O . GLU A 1 68 ? -22.897 22.053 4.228 1.00 49.41 68 GLU A O 1
ATOM 548 N N . TRP A 1 69 ? -24.061 20.172 3.961 1.00 54.75 69 TRP A N 1
ATOM 549 C CA . TRP A 1 69 ? -23.206 19.373 4.858 1.00 54.75 69 TRP A CA 1
ATOM 550 C C . TRP A 1 69 ? -21.754 19.220 4.381 1.00 54.75 69 TRP A C 1
ATOM 552 O O . TRP A 1 69 ? -20.838 19.069 5.195 1.00 54.75 69 TRP A O 1
ATOM 562 N N . ARG A 1 70 ? -21.514 19.285 3.063 1.00 53.50 70 ARG A N 1
ATOM 563 C CA . ARG A 1 70 ? -20.166 19.134 2.484 1.00 53.50 70 ARG A CA 1
ATOM 564 C C . ARG A 1 70 ? -19.238 20.293 2.849 1.00 53.50 70 ARG A C 1
ATOM 566 O O . ARG A 1 70 ? -18.049 20.059 3.048 1.00 53.50 70 ARG A O 1
ATOM 573 N N . SER A 1 71 ? -19.778 21.506 2.964 1.00 43.38 71 SER A N 1
ATOM 574 C CA . SER A 1 71 ? -18.998 22.709 3.279 1.00 43.38 71 SER A CA 1
ATOM 575 C C . SER A 1 71 ? -18.599 22.753 4.762 1.00 43.38 71 SER A C 1
ATOM 577 O O . SER A 1 71 ? -17.438 22.981 5.102 1.00 43.38 71 SER A O 1
ATOM 579 N N . ILE A 1 72 ? -19.523 22.385 5.659 1.00 52.84 72 ILE A N 1
ATOM 580 C CA . ILE A 1 72 ? -19.303 22.361 7.118 1.00 52.84 72 ILE A CA 1
ATOM 581 C C . ILE A 1 72 ? -18.264 21.295 7.523 1.00 52.84 72 ILE A C 1
ATOM 583 O O . ILE A 1 72 ? -17.422 21.536 8.392 1.00 52.84 72 ILE A O 1
ATOM 587 N N . MET A 1 73 ? -18.237 20.139 6.846 1.00 53.81 73 MET A N 1
ATOM 588 C CA . MET A 1 73 ? -17.210 19.111 7.079 1.00 53.81 73 MET A CA 1
ATOM 589 C C . MET A 1 73 ? -15.796 19.534 6.645 1.00 53.81 73 MET A C 1
ATOM 591 O O . MET A 1 73 ? -14.821 18.967 7.143 1.00 53.81 73 MET A O 1
ATOM 595 N N . GLY A 1 74 ? -15.661 20.520 5.750 1.00 51.56 74 GLY A N 1
ATOM 596 C CA . GLY A 1 74 ? -14.370 21.033 5.279 1.00 51.56 74 GLY A CA 1
ATOM 597 C C . GLY A 1 74 ? -13.574 21.734 6.381 1.00 51.56 74 GLY A C 1
ATOM 598 O O . GLY A 1 74 ? -12.414 21.399 6.611 1.00 51.56 74 GLY A O 1
ATOM 599 N N . ASN A 1 75 ? -14.221 22.617 7.144 1.00 43.50 75 ASN A N 1
ATOM 600 C CA . ASN A 1 75 ? -13.573 23.372 8.225 1.00 43.50 75 ASN A CA 1
ATOM 601 C C . ASN A 1 75 ? -13.297 22.510 9.468 1.00 43.50 75 ASN A C 1
ATOM 603 O O . ASN A 1 75 ? -12.316 22.720 10.183 1.00 43.50 75 ASN A O 1
ATOM 607 N N . LEU A 1 76 ? -14.093 21.456 9.682 1.00 52.28 76 LEU A N 1
ATOM 608 C CA . LEU A 1 76 ? -13.858 20.493 10.757 1.00 52.28 76 LEU A CA 1
ATOM 609 C C . LEU A 1 76 ? -12.602 19.635 10.503 1.00 52.28 76 LEU A C 1
ATOM 611 O O . LEU A 1 76 ? -12.005 19.131 11.456 1.00 52.28 76 LEU A O 1
ATOM 615 N N . LYS A 1 77 ? -12.152 19.468 9.248 1.00 49.00 77 LYS A N 1
ATOM 616 C CA . LYS A 1 77 ? -10.968 18.650 8.919 1.00 49.00 77 LYS A CA 1
ATOM 617 C C . LYS A 1 77 ? -9.677 19.195 9.535 1.00 49.00 77 LYS A C 1
ATOM 619 O O . LYS A 1 77 ? -8.891 18.389 10.021 1.00 49.00 77 LYS A O 1
ATOM 624 N N . ILE A 1 78 ? -9.477 20.512 9.611 1.00 57.62 78 ILE A N 1
ATOM 625 C CA . ILE A 1 78 ? -8.234 21.102 10.149 1.00 57.62 78 ILE A CA 1
ATOM 626 C C . ILE A 1 78 ? -8.170 20.941 11.675 1.00 57.62 78 ILE A C 1
ATOM 628 O O . ILE A 1 78 ? -7.216 20.367 12.203 1.00 57.62 78 ILE A O 1
ATOM 632 N N . VAL A 1 79 ? -9.234 21.339 12.381 1.00 52.69 79 VAL A N 1
ATOM 633 C CA . VAL A 1 79 ? -9.318 21.227 13.849 1.00 52.69 79 VAL A CA 1
ATOM 634 C C . VAL A 1 79 ? -9.275 19.765 14.292 1.00 52.69 79 VAL A C 1
ATOM 636 O O . VAL A 1 79 ? -8.583 19.424 15.253 1.00 52.69 79 VAL A O 1
ATOM 639 N N . THR A 1 80 ? -9.944 18.862 13.561 1.00 52.44 80 THR A N 1
ATOM 640 C CA . THR A 1 80 ? -9.918 17.452 13.956 1.00 52.44 80 THR A CA 1
ATOM 641 C C . THR A 1 80 ? -8.575 16.789 13.667 1.00 52.44 80 THR A C 1
ATOM 643 O O . THR A 1 80 ? -8.200 15.930 14.445 1.00 52.44 80 THR A O 1
ATOM 646 N N . THR A 1 81 ? -7.819 17.190 12.635 1.00 53.50 81 THR A N 1
ATOM 647 C CA . THR A 1 81 ? -6.477 16.626 12.356 1.00 53.50 81 THR A CA 1
ATOM 648 C C . THR A 1 81 ? -5.481 16.949 13.481 1.00 53.50 81 THR A C 1
ATOM 650 O O . THR A 1 81 ? -4.724 16.073 13.898 1.00 53.50 81 THR A O 1
ATOM 653 N N . GLY A 1 82 ? -5.547 18.155 14.063 1.00 52.72 82 GLY A N 1
ATOM 654 C CA . GLY A 1 82 ? -4.730 18.543 15.225 1.00 52.72 82 GLY A CA 1
ATOM 655 C C . GLY A 1 82 ? -5.129 17.843 16.533 1.00 52.72 82 GLY A C 1
ATOM 656 O O . GLY A 1 82 ? -4.271 17.412 17.305 1.00 52.72 82 GLY A O 1
ATOM 657 N N . ILE A 1 83 ? -6.432 17.649 16.770 1.00 55.34 83 ILE A N 1
ATOM 658 C CA . ILE A 1 83 ? -6.929 16.857 17.911 1.00 55.34 83 ILE A CA 1
ATOM 659 C C . ILE A 1 83 ? -6.584 15.366 17.730 1.00 55.34 83 ILE A C 1
ATOM 661 O O . ILE A 1 83 ? -6.317 14.670 18.711 1.00 55.34 83 ILE A O 1
ATOM 665 N N . LEU A 1 84 ? -6.517 14.884 16.485 1.00 52.84 84 LEU A N 1
ATOM 666 C CA . LEU A 1 84 ? -6.228 13.493 16.145 1.00 52.84 84 LEU A CA 1
ATOM 667 C C . LEU A 1 84 ? -4.818 13.056 16.496 1.00 52.84 84 LEU A C 1
ATOM 669 O O . LEU A 1 84 ? -4.640 11.983 17.071 1.00 52.84 84 LEU A O 1
ATOM 673 N N . PHE A 1 85 ? -3.837 13.911 16.205 1.00 53.94 85 PHE A N 1
ATOM 674 C CA . PHE A 1 85 ? -2.452 13.678 16.598 1.00 53.94 85 PHE A CA 1
ATOM 675 C C . PHE A 1 85 ? -2.359 13.483 18.120 1.00 53.94 85 PHE A C 1
ATOM 677 O O . PHE A 1 85 ? -1.632 12.627 18.614 1.00 53.94 85 PHE A O 1
ATOM 684 N N . ARG A 1 86 ? -3.204 14.203 18.873 1.00 50.66 86 ARG A N 1
ATOM 685 C CA . ARG A 1 86 ? -3.307 14.114 20.334 1.00 50.66 86 ARG A CA 1
ATOM 686 C C . ARG A 1 86 ? -4.121 12.921 20.853 1.00 50.66 86 ARG A C 1
ATOM 688 O O . ARG A 1 86 ? -3.937 12.572 22.014 1.00 50.66 86 ARG A O 1
ATOM 695 N N . LEU A 1 87 ? -5.026 12.327 20.067 1.00 55.78 87 LEU A N 1
ATOM 696 C CA . LEU A 1 87 ? -5.894 11.212 20.492 1.00 55.78 87 LEU A CA 1
ATOM 697 C C . LEU A 1 87 ? -5.360 9.835 20.080 1.00 55.78 87 LEU A C 1
ATOM 699 O O . LEU A 1 87 ? -5.444 8.903 20.877 1.00 55.78 87 LEU A O 1
ATOM 703 N N . VAL A 1 88 ? -4.762 9.706 18.892 1.00 54.91 88 VAL A N 1
ATOM 704 C CA . VAL A 1 88 ? -4.119 8.456 18.444 1.00 54.91 88 VAL A CA 1
ATOM 705 C C . VAL A 1 88 ? -2.943 8.105 19.361 1.00 54.91 88 VAL A C 1
ATOM 707 O O . VAL A 1 88 ? -2.802 6.954 19.761 1.00 54.91 88 VAL A O 1
ATOM 710 N N . LEU A 1 8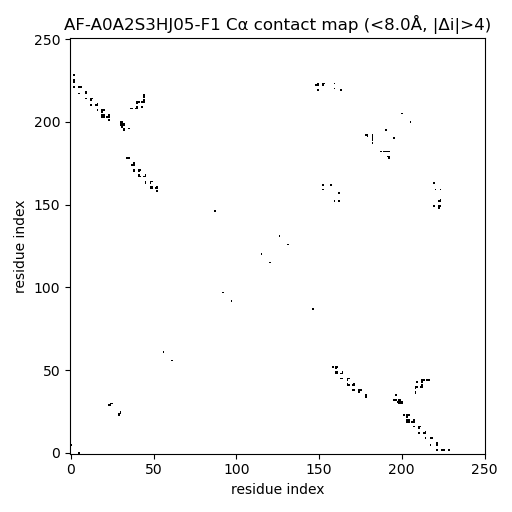9 ? -2.170 9.104 19.803 1.00 51.06 89 LEU A N 1
ATOM 711 C CA . LEU A 1 89 ? -1.088 8.924 20.780 1.00 51.06 89 LEU A CA 1
ATOM 712 C C . LEU A 1 89 ? -1.576 8.680 22.226 1.00 51.06 89 LEU A C 1
ATOM 714 O O . LEU A 1 89 ? -0.755 8.464 23.112 1.00 51.06 89 LEU A O 1
ATOM 718 N N . LYS A 1 90 ? -2.891 8.715 22.507 1.00 49.31 90 LYS A N 1
ATOM 719 C CA . LYS A 1 90 ? -3.442 8.588 23.874 1.00 49.31 90 LYS A CA 1
ATOM 720 C C . LYS A 1 90 ? -4.079 7.238 24.202 1.00 49.31 90 LYS A C 1
ATOM 722 O O . LYS A 1 90 ? -4.617 7.083 25.302 1.00 49.31 90 LYS A O 1
ATOM 727 N N . ARG A 1 91 ? -4.014 6.239 23.315 1.00 57.16 91 ARG A N 1
ATOM 728 C CA . ARG A 1 91 ? -4.394 4.870 23.694 1.00 57.16 91 ARG A CA 1
ATOM 729 C C . ARG A 1 91 ? -3.396 4.341 24.729 1.00 57.16 91 ARG A C 1
ATOM 731 O O . ARG A 1 91 ? -2.238 4.096 24.416 1.00 57.16 91 ARG A O 1
ATOM 738 N N . LYS A 1 92 ? -3.848 4.180 25.977 1.00 54.38 92 LYS A N 1
ATOM 739 C CA . LYS A 1 92 ? -3.044 3.565 27.039 1.00 54.38 92 LYS A CA 1
ATOM 740 C C . LYS A 1 92 ? -2.922 2.067 26.757 1.00 54.38 92 LYS A C 1
ATOM 742 O O . LYS A 1 92 ? -3.911 1.346 26.863 1.00 54.38 92 LYS A O 1
ATOM 747 N N . LEU A 1 93 ? -1.729 1.626 26.376 1.00 63.09 93 LEU A N 1
ATOM 748 C CA . LEU A 1 93 ? -1.391 0.211 26.241 1.00 63.09 93 LEU A CA 1
ATOM 749 C C . LEU A 1 93 ? -0.948 -0.335 27.600 1.00 63.09 93 LEU A C 1
ATOM 751 O O . LEU A 1 93 ? -0.214 0.327 28.332 1.00 63.09 93 LEU A O 1
ATOM 755 N N . SER A 1 94 ? -1.395 -1.544 27.932 1.00 77.25 94 SER A N 1
ATOM 756 C CA . SER A 1 94 ? -0.901 -2.276 29.101 1.00 77.25 94 SER A CA 1
ATOM 757 C C . SER A 1 94 ? 0.574 -2.652 28.917 1.00 77.25 94 SER A C 1
ATOM 759 O O . SER A 1 94 ? 1.020 -2.875 27.790 1.00 77.25 94 SER A O 1
ATOM 761 N N . ASN A 1 95 ? 1.319 -2.806 30.015 1.00 77.62 95 ASN A N 1
ATOM 762 C CA . ASN A 1 95 ? 2.721 -3.245 29.994 1.00 77.62 95 ASN A CA 1
ATOM 763 C C . ASN A 1 95 ? 2.903 -4.556 29.207 1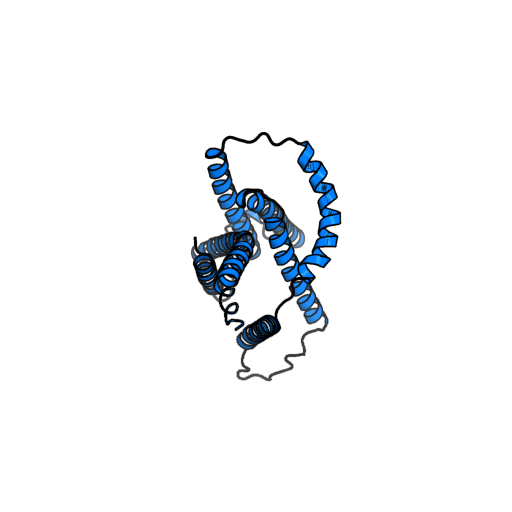.00 77.62 95 ASN A C 1
ATOM 765 O O . ASN A 1 95 ? 3.879 -4.716 28.482 1.00 77.62 95 ASN A O 1
ATOM 769 N N . LEU A 1 96 ? 1.924 -5.467 29.270 1.00 73.62 96 LEU A N 1
ATOM 770 C CA . LEU A 1 96 ? 1.966 -6.729 28.526 1.00 73.62 96 LEU A CA 1
ATOM 771 C C . LEU A 1 96 ? 1.753 -6.540 27.013 1.00 73.62 96 LEU A C 1
ATOM 773 O O . LEU A 1 96 ? 2.351 -7.252 26.213 1.00 73.62 96 LEU A O 1
ATOM 777 N N . GLN A 1 97 ? 0.951 -5.550 26.607 1.00 69.31 97 GLN A N 1
ATOM 778 C CA . GLN A 1 97 ? 0.778 -5.192 25.193 1.00 69.31 97 GLN A CA 1
ATOM 779 C C . GLN A 1 97 ? 2.034 -4.516 24.635 1.00 69.31 97 GLN A C 1
ATOM 781 O O . GLN A 1 97 ? 2.416 -4.788 23.502 1.00 69.31 97 GLN A O 1
ATOM 786 N N . TRP A 1 98 ? 2.708 -3.691 25.442 1.00 72.50 98 TRP A N 1
ATOM 787 C CA . TRP A 1 98 ? 4.012 -3.125 25.095 1.00 72.50 98 TRP A CA 1
ATOM 788 C C . TRP A 1 98 ? 5.067 -4.209 24.880 1.00 72.50 98 TRP A C 1
ATOM 790 O O . TRP A 1 98 ? 5.743 -4.196 23.852 1.00 72.50 98 TRP A O 1
ATOM 800 N N . MET A 1 99 ? 5.155 -5.187 25.789 1.00 74.81 99 MET A N 1
ATOM 801 C CA . MET A 1 99 ? 6.049 -6.336 25.613 1.00 74.81 99 MET A CA 1
ATOM 802 C C . MET A 1 99 ? 5.727 -7.119 24.334 1.00 74.81 99 MET A C 1
ATOM 804 O O . MET A 1 99 ? 6.642 -7.477 23.600 1.00 74.81 99 MET A O 1
ATOM 808 N N . ALA A 1 100 ? 4.444 -7.332 24.020 1.00 71.25 100 ALA A N 1
ATOM 809 C CA . ALA A 1 100 ? 4.037 -8.018 22.794 1.00 71.25 100 ALA A CA 1
ATOM 810 C C . ALA A 1 100 ? 4.453 -7.261 21.518 1.00 71.25 100 ALA A C 1
ATOM 812 O O . ALA A 1 100 ? 4.924 -7.886 20.573 1.00 71.25 100 ALA A O 1
ATOM 813 N N . ILE A 1 101 ? 4.330 -5.929 21.488 1.00 72.94 101 ILE A N 1
ATOM 814 C CA . ILE A 1 101 ? 4.754 -5.109 20.339 1.00 72.94 101 ILE A CA 1
ATOM 815 C C . ILE A 1 101 ? 6.270 -5.186 20.143 1.00 72.94 101 ILE A C 1
ATOM 817 O O . ILE A 1 101 ? 6.727 -5.393 19.020 1.00 72.94 101 ILE A O 1
ATOM 821 N N . VAL A 1 102 ? 7.046 -5.061 21.225 1.00 74.75 102 VAL A N 1
ATOM 822 C CA . VAL A 1 102 ? 8.511 -5.181 21.167 1.00 74.75 102 VAL A CA 1
ATOM 823 C C . VAL A 1 102 ? 8.914 -6.573 20.689 1.00 74.75 102 VAL A C 1
ATOM 825 O O . VAL A 1 102 ? 9.750 -6.695 19.799 1.00 74.75 102 VAL A O 1
ATOM 828 N N . LEU A 1 103 ? 8.279 -7.622 21.216 1.00 80.81 103 LEU A N 1
ATOM 829 C CA . LEU A 1 103 ? 8.557 -8.998 20.817 1.00 80.81 103 LEU A CA 1
ATOM 830 C C . LEU A 1 103 ? 8.227 -9.250 19.338 1.00 80.81 103 LEU A C 1
ATOM 832 O O . LEU A 1 103 ? 8.996 -9.913 18.650 1.00 80.81 103 LEU A O 1
ATOM 836 N N . LEU A 1 104 ? 7.124 -8.692 18.828 1.00 73.19 104 LEU A N 1
ATOM 837 C CA . LEU A 1 104 ? 6.772 -8.766 17.407 1.00 73.19 104 LEU A CA 1
ATOM 838 C C . LEU A 1 104 ? 7.787 -8.025 16.529 1.00 73.19 104 LEU A C 1
ATOM 840 O O . LEU A 1 104 ? 8.212 -8.562 15.506 1.00 73.19 104 LEU A O 1
ATOM 844 N N . ALA A 1 105 ? 8.211 -6.825 16.935 1.00 71.06 105 ALA A N 1
ATOM 845 C CA . ALA A 1 105 ? 9.239 -6.075 16.221 1.00 71.06 105 ALA A CA 1
ATOM 846 C C . ALA A 1 105 ? 10.542 -6.885 16.143 1.00 71.06 105 ALA A C 1
ATOM 848 O O . ALA A 1 105 ? 11.026 -7.145 15.045 1.00 71.06 105 ALA A O 1
ATOM 849 N N . VAL A 1 106 ? 11.031 -7.388 17.282 1.00 77.69 106 VAL A N 1
ATOM 850 C CA . VAL A 1 106 ? 12.238 -8.226 17.353 1.00 77.69 106 VAL A CA 1
ATOM 851 C C . VAL A 1 106 ? 12.087 -9.506 16.526 1.00 77.69 106 VAL A C 1
ATOM 853 O O . VAL A 1 106 ? 12.992 -9.864 15.777 1.00 77.69 106 VAL A O 1
ATOM 856 N N . GLY A 1 107 ? 10.946 -10.193 16.609 1.00 78.44 107 GLY A N 1
ATOM 857 C CA . GLY A 1 107 ? 10.691 -11.417 15.846 1.00 78.44 107 GLY A CA 1
ATOM 858 C C . GLY A 1 107 ? 10.743 -11.188 14.334 1.00 78.44 107 GLY A C 1
ATOM 859 O O . GLY A 1 107 ? 11.430 -11.916 13.616 1.00 78.44 107 GLY A O 1
ATOM 860 N N . THR A 1 108 ? 10.081 -10.133 13.848 1.00 75.94 108 THR A N 1
ATOM 861 C CA . THR A 1 108 ? 10.105 -9.786 12.418 1.00 75.94 108 THR A CA 1
ATOM 862 C C . THR A 1 108 ? 11.488 -9.347 11.949 1.00 75.94 108 THR A C 1
ATOM 864 O O . THR A 1 108 ? 11.893 -9.749 10.857 1.00 75.94 108 THR A O 1
ATOM 867 N N . THR A 1 109 ? 12.249 -8.594 12.753 1.00 76.31 109 THR A N 1
ATOM 868 C CA . THR A 1 109 ? 13.623 -8.213 12.396 1.00 76.31 109 THR A CA 1
ATOM 869 C C . THR A 1 109 ? 14.542 -9.425 12.346 1.00 76.31 109 THR A C 1
ATOM 871 O O . THR A 1 109 ? 15.244 -9.594 11.357 1.00 76.31 109 THR A O 1
ATOM 874 N N . THR A 1 110 ? 14.484 -10.314 13.343 1.00 77.12 110 THR A N 1
ATOM 875 C CA . THR A 1 110 ? 15.341 -11.508 13.409 1.00 77.12 110 THR A CA 1
ATOM 876 C C . THR A 1 110 ? 15.088 -12.447 12.231 1.00 77.12 110 THR A C 1
ATOM 878 O O . THR A 1 110 ? 16.037 -12.979 11.667 1.00 77.12 110 THR A O 1
ATOM 881 N N . SER A 1 111 ? 13.834 -12.593 11.787 1.00 79.19 111 SER A N 1
ATOM 882 C CA . SER A 1 111 ? 13.496 -13.419 10.613 1.00 79.19 111 SER A CA 1
ATOM 883 C C . SER A 1 111 ? 14.028 -12.880 9.276 1.00 79.19 111 SER A C 1
ATOM 885 O O . SER A 1 111 ? 14.123 -13.629 8.308 1.00 79.19 111 SER A O 1
ATOM 887 N N . GLN A 1 112 ? 14.362 -11.588 9.213 1.00 70.94 112 GLN A N 1
ATOM 888 C CA . GLN A 1 112 ? 14.838 -10.914 8.001 1.00 70.94 112 GLN A CA 1
ATOM 889 C C . GLN A 1 112 ? 16.365 -10.756 7.964 1.00 70.94 112 GLN A C 1
ATOM 891 O O . GLN A 1 112 ? 16.908 -10.313 6.949 1.00 70.94 112 GLN A O 1
ATOM 896 N N . VAL A 1 113 ? 17.073 -11.123 9.038 1.00 76.31 113 VAL A N 1
ATOM 897 C CA . VAL A 1 113 ? 18.539 -11.137 9.053 1.00 76.31 113 VAL A CA 1
ATOM 898 C C . VAL A 1 113 ? 19.019 -12.272 8.151 1.00 76.31 113 VAL A C 1
ATOM 900 O O . VAL A 1 113 ? 18.797 -13.448 8.434 1.00 76.31 113 VAL A O 1
ATOM 903 N N . LYS A 1 114 ? 19.690 -11.930 7.048 1.00 65.31 114 LYS A N 1
ATOM 904 C CA . LYS A 1 114 ? 20.388 -12.920 6.222 1.00 65.31 114 LYS A CA 1
ATOM 905 C C . LYS A 1 114 ? 21.574 -13.460 7.023 1.00 65.31 114 LYS A C 1
ATOM 907 O O . LYS A 1 114 ? 22.406 -12.676 7.473 1.00 65.31 114 LYS A O 1
ATOM 912 N N . GLY A 1 115 ? 21.648 -14.778 7.208 1.00 58.62 115 GLY A N 1
ATOM 913 C CA . GLY A 1 115 ? 22.833 -15.411 7.789 1.00 58.62 115 GLY A CA 1
ATOM 914 C C . GLY A 1 115 ? 24.053 -15.143 6.904 1.00 58.62 115 GLY A C 1
ATOM 915 O O . GLY A 1 115 ? 23.955 -15.284 5.685 1.00 58.62 115 GLY A O 1
ATOM 916 N N . CYS A 1 116 ? 25.177 -14.726 7.496 1.00 57.69 116 CYS A N 1
ATOM 917 C CA . CYS A 1 116 ? 26.447 -14.635 6.772 1.00 57.69 116 CYS A CA 1
ATOM 918 C C . CYS A 1 116 ? 26.823 -16.040 6.272 1.00 57.69 116 CYS A C 1
ATOM 920 O O . CYS A 1 116 ? 27.099 -16.922 7.082 1.00 57.69 116 CYS A O 1
ATOM 922 N N . GLY A 1 117 ? 26.813 -16.243 4.955 1.00 50.66 117 GLY A N 1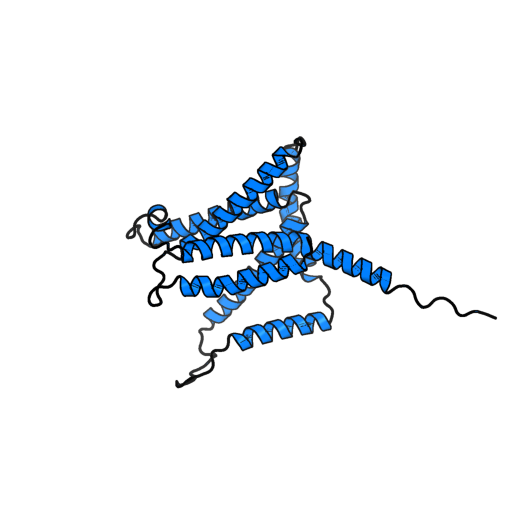
ATOM 923 C CA . GLY A 1 117 ? 27.391 -17.409 4.289 1.00 50.66 117 GLY A CA 1
ATOM 924 C C . GLY A 1 117 ? 28.565 -16.961 3.419 1.00 50.66 117 GLY A C 1
ATOM 925 O O . GLY A 1 117 ? 28.379 -16.090 2.572 1.00 50.66 117 GLY A O 1
ATOM 926 N N . ASP A 1 118 ? 29.748 -17.518 3.689 1.00 51.09 118 ASP A N 1
ATOM 927 C CA . ASP A 1 118 ? 31.002 -17.490 2.911 1.00 51.09 118 ASP A CA 1
ATOM 928 C C . ASP A 1 118 ? 31.399 -16.170 2.214 1.00 51.09 118 ASP A C 1
ATOM 930 O O . ASP A 1 118 ? 31.825 -16.153 1.060 1.00 51.09 118 ASP A O 1
ATOM 934 N N . GLY A 1 119 ? 31.327 -15.046 2.932 1.00 58.84 119 GLY A N 1
ATOM 935 C CA . GLY A 1 119 ? 31.925 -13.770 2.524 1.00 58.84 119 GLY A CA 1
ATOM 936 C C . GLY A 1 119 ? 32.291 -12.908 3.739 1.00 58.84 119 GLY A C 1
ATOM 937 O O . GLY A 1 119 ? 31.735 -13.138 4.817 1.00 58.84 119 GLY A O 1
ATOM 938 N N . PRO A 1 120 ? 33.218 -11.934 3.613 1.00 52.75 120 PRO A N 1
ATOM 939 C CA . PRO A 1 120 ? 33.552 -11.037 4.715 1.00 52.75 120 PRO A CA 1
ATOM 940 C C . PRO A 1 120 ? 32.278 -10.317 5.163 1.00 52.75 120 PRO A C 1
ATOM 942 O O . PRO A 1 120 ? 31.621 -9.656 4.356 1.00 52.75 120 PRO A O 1
ATOM 945 N N . CYS A 1 121 ? 31.898 -10.473 6.434 1.00 55.84 121 CYS A N 1
ATOM 946 C CA . CYS A 1 121 ? 30.788 -9.743 7.044 1.00 55.84 121 CYS A CA 1
ATOM 947 C C . CYS A 1 121 ? 31.209 -8.276 7.255 1.00 55.84 121 CYS A C 1
ATOM 949 O O . CYS A 1 121 ? 31.346 -7.816 8.389 1.00 55.84 121 CYS A O 1
ATOM 951 N N . ASP A 1 122 ? 31.458 -7.552 6.164 1.00 49.78 122 ASP A N 1
ATOM 952 C CA . ASP A 1 122 ? 31.781 -6.134 6.206 1.00 49.78 122 ASP A CA 1
ATOM 953 C C . ASP A 1 122 ? 30.516 -5.354 6.584 1.00 49.78 122 ASP A C 1
ATOM 955 O O . ASP A 1 122 ? 29.568 -5.189 5.817 1.00 49.78 122 ASP A O 1
ATOM 959 N N . SER A 1 123 ? 30.514 -4.961 7.858 1.00 53.44 123 SER A N 1
ATOM 960 C CA . SER A 1 123 ? 29.739 -3.886 8.473 1.00 53.44 123 SER A CA 1
ATOM 961 C C . SER A 1 123 ? 28.240 -3.842 8.133 1.00 53.44 123 SER A C 1
ATOM 963 O O . SER A 1 123 ? 27.761 -3.001 7.375 1.00 53.44 123 SER A O 1
ATOM 965 N N . LEU A 1 124 ? 27.454 -4.619 8.895 1.00 58.31 124 LEU A N 1
ATOM 966 C CA . LEU A 1 124 ? 25.997 -4.445 9.079 1.00 58.31 124 LEU A CA 1
ATOM 967 C C . LEU A 1 124 ? 25.572 -2.984 9.342 1.00 58.31 124 LEU A C 1
ATOM 969 O O . LEU A 1 124 ? 24.429 -2.619 9.082 1.00 58.31 124 LEU A O 1
ATOM 973 N N . PHE A 1 125 ? 26.494 -2.148 9.833 1.00 61.41 125 PHE A N 1
ATOM 974 C CA . PHE A 1 125 ? 26.282 -0.730 10.111 1.00 61.41 125 PHE A CA 1
ATOM 975 C C . PHE A 1 125 ? 26.898 0.242 9.086 1.00 61.41 125 PHE A C 1
ATOM 977 O O . PHE A 1 125 ? 26.751 1.447 9.259 1.00 61.41 125 PHE A O 1
ATOM 984 N N . SER A 1 126 ? 27.530 -0.231 8.002 1.00 63.38 126 SER A N 1
ATOM 985 C CA . SER A 1 126 ? 28.189 0.627 6.992 1.00 63.38 126 SER A CA 1
ATOM 986 C C . SER A 1 126 ? 27.232 1.339 6.034 1.00 63.38 126 SER A C 1
ATOM 988 O O . SER A 1 126 ? 27.687 2.071 5.155 1.00 63.38 126 SER A O 1
ATOM 990 N N . ALA A 1 127 ? 25.918 1.137 6.164 1.00 69.44 127 ALA A N 1
ATOM 991 C CA . ALA A 1 127 ? 24.957 1.859 5.343 1.00 69.44 127 ALA A CA 1
ATOM 992 C C . ALA A 1 127 ? 25.087 3.384 5.572 1.00 69.44 127 ALA A C 1
ATOM 994 O O . ALA A 1 127 ? 25.271 3.823 6.710 1.00 69.44 127 ALA A O 1
ATOM 995 N N . PRO A 1 128 ? 24.970 4.216 4.521 1.00 81.69 128 PRO A N 1
ATOM 996 C CA . PRO A 1 128 ? 25.041 5.668 4.659 1.00 81.69 128 PRO A CA 1
ATOM 997 C C . PRO A 1 128 ? 24.019 6.191 5.677 1.00 81.69 128 PRO A C 1
ATOM 999 O O . PRO A 1 128 ? 22.865 5.758 5.665 1.00 81.69 128 PRO A O 1
ATOM 1002 N N . LEU A 1 129 ? 24.393 7.185 6.497 1.00 84.19 129 LEU A N 1
ATOM 1003 C CA . LEU A 1 129 ? 23.492 7.821 7.479 1.00 84.19 129 LEU A CA 1
ATOM 1004 C C . LEU A 1 129 ? 22.163 8.278 6.844 1.00 84.19 129 LEU A C 1
ATOM 1006 O O . LEU A 1 129 ? 21.097 8.161 7.447 1.00 84.19 129 LEU A O 1
ATOM 1010 N N . GLN A 1 130 ? 22.219 8.733 5.590 1.00 83.62 130 GLN A N 1
ATOM 1011 C CA . GLN A 1 130 ? 21.051 9.121 4.802 1.00 83.62 130 GLN A CA 1
ATOM 1012 C C . GLN A 1 130 ? 20.043 7.973 4.614 1.00 83.62 130 GLN A C 1
ATOM 1014 O O . GLN A 1 130 ? 18.838 8.213 4.657 1.00 83.62 130 GLN A O 1
ATOM 1019 N N . GLY A 1 131 ? 20.512 6.730 4.456 1.00 85.31 131 GLY A N 1
ATOM 1020 C CA . GLY A 1 131 ? 19.659 5.547 4.332 1.00 85.31 131 GLY A CA 1
ATOM 1021 C C . GLY A 1 131 ? 18.864 5.270 5.608 1.00 85.31 131 GLY A C 1
ATOM 1022 O O . GLY A 1 131 ? 17.656 5.052 5.537 1.00 85.31 131 GLY A O 1
ATOM 1023 N N . TYR A 1 132 ? 19.503 5.375 6.779 1.00 82.06 132 TYR A N 1
ATOM 1024 C CA . TYR A 1 132 ? 18.813 5.237 8.068 1.00 82.06 132 TYR A CA 1
ATOM 1025 C C . TYR A 1 132 ? 17.761 6.330 8.274 1.00 82.06 132 TYR A C 1
ATOM 1027 O O . TYR A 1 132 ? 16.627 6.028 8.647 1.00 82.06 132 TYR A O 1
ATOM 1035 N N . MET A 1 133 ? 18.101 7.589 7.979 1.00 87.12 133 MET A N 1
ATOM 1036 C CA . MET A 1 133 ? 17.170 8.715 8.120 1.00 87.12 133 MET A CA 1
ATOM 1037 C C . MET A 1 133 ? 15.947 8.571 7.205 1.00 87.12 133 MET A C 1
ATOM 1039 O O . MET A 1 133 ? 14.816 8.773 7.651 1.00 87.12 133 MET A O 1
ATOM 1043 N N . LEU A 1 134 ? 16.148 8.165 5.947 1.00 86.50 134 LEU A N 1
ATOM 1044 C CA . LEU A 1 134 ? 15.051 7.891 5.014 1.00 86.50 134 LEU A CA 1
ATOM 1045 C C . LEU A 1 134 ? 14.220 6.673 5.438 1.00 86.50 134 LEU A C 1
ATOM 1047 O O . LEU A 1 134 ? 12.997 6.697 5.300 1.00 86.50 134 LEU A O 1
ATOM 1051 N N . GLY A 1 135 ? 14.852 5.636 5.995 1.00 83.25 135 GLY A N 1
ATOM 1052 C CA . GLY A 1 135 ? 14.166 4.460 6.531 1.00 83.25 135 GLY A CA 1
ATOM 1053 C C . GLY A 1 135 ? 13.238 4.802 7.697 1.00 83.25 135 GLY A C 1
ATOM 1054 O O . GLY A 1 135 ? 12.066 4.422 7.683 1.00 83.25 135 GLY A O 1
ATOM 1055 N N . ILE A 1 136 ? 13.724 5.588 8.665 1.00 80.56 136 ILE A N 1
ATOM 1056 C CA . ILE A 1 136 ? 12.920 6.070 9.799 1.00 80.56 136 ILE A CA 1
ATOM 1057 C C . ILE A 1 136 ? 11.760 6.936 9.300 1.00 80.56 136 ILE A C 1
ATOM 1059 O O . ILE A 1 136 ? 10.617 6.737 9.711 1.00 80.56 136 ILE A O 1
ATOM 1063 N N . LEU A 1 137 ? 12.027 7.868 8.380 1.00 82.00 137 LEU A N 1
ATOM 1064 C CA . LEU A 1 137 ? 10.990 8.726 7.809 1.00 82.00 137 LEU A CA 1
ATOM 1065 C C . LEU A 1 137 ? 9.907 7.907 7.091 1.00 82.00 137 LEU A C 1
ATOM 1067 O O . LEU A 1 137 ? 8.719 8.152 7.296 1.00 82.00 137 LEU A O 1
ATOM 1071 N N . SER A 1 138 ? 10.304 6.913 6.294 1.00 81.62 138 SER A N 1
ATOM 1072 C CA . SER A 1 138 ? 9.389 6.011 5.588 1.00 81.62 138 SER A CA 1
ATOM 1073 C C . SER A 1 138 ? 8.506 5.217 6.556 1.00 81.62 138 SER A C 1
ATOM 1075 O O . SER A 1 138 ? 7.285 5.168 6.387 1.00 81.62 138 SER A O 1
ATOM 1077 N N . ALA A 1 139 ? 9.092 4.670 7.627 1.00 74.56 139 ALA A N 1
ATOM 1078 C CA . ALA A 1 139 ? 8.345 3.962 8.663 1.00 74.56 139 ALA A CA 1
ATOM 1079 C C . ALA A 1 139 ? 7.317 4.876 9.354 1.00 74.56 139 ALA A C 1
ATOM 1081 O O . ALA A 1 139 ? 6.157 4.491 9.518 1.00 74.56 139 ALA A O 1
ATOM 1082 N N . CYS A 1 140 ? 7.709 6.109 9.695 1.00 74.44 140 CYS A N 1
ATOM 1083 C CA . CYS A 1 140 ? 6.814 7.105 10.287 1.00 74.44 140 CYS A CA 1
ATOM 1084 C C . CYS A 1 140 ? 5.657 7.474 9.350 1.00 74.44 140 CYS A C 1
ATOM 1086 O O . CYS A 1 140 ? 4.505 7.502 9.780 1.00 74.44 140 CYS A O 1
ATOM 1088 N N . LEU A 1 141 ? 5.941 7.733 8.071 1.00 75.00 141 LEU A N 1
ATOM 1089 C CA . LEU A 1 141 ? 4.917 8.064 7.076 1.00 75.00 141 LEU A CA 1
ATOM 1090 C C . LEU A 1 141 ? 3.946 6.899 6.849 1.00 75.00 141 LEU A C 1
ATOM 1092 O O . LEU A 1 141 ? 2.737 7.122 6.797 1.00 75.00 141 LEU A O 1
ATOM 1096 N N . SER A 1 142 ? 4.451 5.665 6.782 1.00 75.44 142 SER A N 1
ATOM 1097 C CA . SER A 1 142 ? 3.629 4.455 6.664 1.00 75.44 142 SER A CA 1
ATOM 1098 C C . SER A 1 142 ? 2.696 4.281 7.869 1.00 75.44 142 SER A C 1
ATOM 1100 O O . SER A 1 142 ? 1.486 4.098 7.707 1.00 75.44 142 SER A O 1
ATOM 1102 N N . ALA A 1 143 ? 3.223 4.442 9.090 1.00 72.56 143 ALA A N 1
ATOM 1103 C CA . ALA A 1 143 ? 2.427 4.379 10.314 1.00 72.56 143 ALA A CA 1
ATOM 1104 C C . ALA A 1 143 ? 1.350 5.479 10.361 1.00 72.56 143 ALA A C 1
ATOM 1106 O O . ALA A 1 143 ? 0.189 5.197 10.666 1.00 72.56 143 ALA A O 1
ATOM 1107 N N . LEU A 1 144 ? 1.706 6.721 10.009 1.00 73.75 144 LEU A N 1
ATOM 1108 C CA . LEU A 1 144 ? 0.765 7.844 9.943 1.00 73.75 144 LEU A CA 1
ATOM 1109 C C . LEU A 1 144 ? -0.338 7.612 8.903 1.00 73.75 144 LEU A C 1
ATOM 1111 O O . LEU A 1 144 ? -1.500 7.894 9.189 1.00 73.75 144 LEU A O 1
ATOM 1115 N N . ALA A 1 145 ? -0.006 7.071 7.729 1.00 76.88 145 ALA A N 1
ATOM 1116 C CA . ALA A 1 145 ? -0.980 6.761 6.685 1.00 76.88 145 ALA A CA 1
ATOM 1117 C C . ALA A 1 145 ? -1.990 5.691 7.135 1.00 76.88 145 ALA A C 1
ATOM 1119 O O . ALA A 1 145 ? -3.198 5.854 6.927 1.00 76.88 145 ALA A O 1
ATOM 1120 N N . GLY A 1 146 ? -1.519 4.630 7.802 1.00 73.12 146 GLY A N 1
ATOM 1121 C CA . GLY A 1 146 ? -2.378 3.582 8.361 1.00 73.12 146 GLY A CA 1
ATOM 1122 C C . GLY A 1 146 ? -3.344 4.127 9.416 1.00 73.12 146 GLY A C 1
ATOM 1123 O O . GLY A 1 146 ? -4.558 3.961 9.298 1.00 73.12 146 GLY A O 1
ATOM 1124 N N . VAL A 1 147 ? -2.812 4.873 10.387 1.00 75.62 147 VAL A N 1
ATOM 1125 C CA . VAL A 1 147 ? -3.591 5.549 11.436 1.00 75.62 147 VAL A CA 1
ATOM 1126 C C . VAL A 1 147 ? -4.623 6.514 10.847 1.00 75.62 147 VAL A C 1
ATOM 1128 O O . VAL A 1 147 ? -5.774 6.554 11.288 1.00 75.62 147 VAL A O 1
ATOM 1131 N N . TYR A 1 148 ? -4.223 7.323 9.865 1.00 78.31 148 TYR A N 1
ATOM 1132 C CA . TYR A 1 148 ? -5.104 8.307 9.244 1.00 78.31 148 TYR A CA 1
ATOM 1133 C C . TYR A 1 148 ? -6.261 7.633 8.500 1.00 78.31 148 TYR A C 1
ATOM 1135 O O . TYR A 1 148 ? -7.406 8.074 8.612 1.00 78.31 148 TYR A O 1
ATOM 1143 N N . THR A 1 149 ? -5.978 6.533 7.797 1.00 79.25 149 THR A N 1
ATOM 1144 C CA . THR A 1 149 ? -6.987 5.734 7.090 1.00 79.25 149 THR A CA 1
ATOM 1145 C C . THR A 1 149 ? -7.986 5.113 8.066 1.00 79.25 149 THR A C 1
ATOM 1147 O O . THR A 1 149 ? -9.195 5.227 7.865 1.00 79.25 149 THR A O 1
ATOM 1150 N N . GLU A 1 150 ? -7.503 4.524 9.163 1.00 78.75 150 GLU A N 1
ATOM 1151 C CA . GLU A 1 150 ? -8.348 3.965 10.226 1.00 78.75 150 GLU A CA 1
ATOM 1152 C C . GLU A 1 150 ? -9.283 5.026 10.819 1.00 78.75 150 GLU A C 1
ATOM 1154 O O . GLU A 1 150 ? -10.487 4.808 10.985 1.00 78.75 150 GLU A O 1
ATOM 1159 N N . TYR A 1 151 ? -8.741 6.209 11.100 1.00 76.25 151 TYR A N 1
ATOM 1160 C CA . TYR A 1 151 ? -9.529 7.317 11.609 1.00 76.25 151 TYR A CA 1
ATOM 1161 C C . TYR A 1 151 ? -10.583 7.796 10.607 1.00 76.25 151 TYR A C 1
ATOM 1163 O O . TYR A 1 151 ? -11.740 7.971 10.994 1.00 76.25 151 TYR A O 1
ATOM 1171 N N . LEU A 1 152 ? -10.211 8.003 9.339 1.00 76.88 152 LEU A N 1
ATOM 1172 C CA . LEU A 1 152 ? -11.140 8.450 8.302 1.00 76.88 152 LEU A CA 1
ATOM 1173 C C . LEU A 1 152 ? -12.328 7.486 8.195 1.00 76.88 152 LEU A C 1
ATOM 1175 O O . LEU A 1 152 ? -13.479 7.924 8.137 1.00 76.88 152 LEU A O 1
ATOM 1179 N N . MET A 1 153 ? -12.047 6.182 8.257 1.00 75.50 153 MET A N 1
ATOM 1180 C CA . MET A 1 153 ? -13.073 5.148 8.212 1.00 75.50 153 MET A CA 1
ATOM 1181 C C . MET A 1 153 ? -13.971 5.157 9.449 1.00 75.50 153 MET A C 1
ATOM 1183 O O . MET A 1 153 ? -15.180 4.969 9.338 1.00 75.50 153 MET A O 1
ATOM 1187 N N . LYS A 1 154 ? -13.431 5.396 10.644 1.00 78.62 154 LYS A N 1
ATOM 1188 C CA . LYS A 1 154 ? -14.224 5.366 11.885 1.00 78.62 154 LYS A CA 1
ATOM 1189 C C . LYS A 1 154 ? -14.977 6.650 12.195 1.00 78.62 154 LYS A C 1
ATOM 1191 O O . LYS A 1 154 ? -15.983 6.589 12.892 1.00 78.62 154 LYS A O 1
ATOM 1196 N N . LYS A 1 155 ? -14.503 7.802 11.719 1.00 73.12 155 LYS A N 1
ATOM 1197 C CA . LYS A 1 155 ? -15.138 9.096 11.998 1.00 73.12 155 LYS A CA 1
ATOM 1198 C C . LYS A 1 155 ? -16.476 9.249 11.278 1.00 73.12 155 LYS A C 1
ATOM 1200 O O . LYS A 1 155 ? -17.414 9.809 11.838 1.00 73.12 155 LYS A O 1
ATOM 1205 N N . ASN A 1 156 ? -16.548 8.782 10.035 1.00 69.00 156 ASN A N 1
ATOM 1206 C CA . ASN A 1 156 ? -17.743 8.923 9.216 1.00 69.00 156 ASN A CA 1
ATOM 1207 C C . ASN A 1 156 ? -18.662 7.705 9.383 1.00 69.00 156 ASN A C 1
ATOM 1209 O O . ASN A 1 156 ? -18.231 6.558 9.220 1.00 69.00 156 ASN A O 1
ATOM 1213 N N . ASN A 1 157 ? -19.950 7.972 9.614 1.00 68.44 157 ASN A N 1
ATOM 1214 C CA . ASN A 1 157 ? -21.017 6.963 9.644 1.00 68.44 157 ASN A CA 1
ATOM 1215 C C . ASN A 1 157 ? -21.486 6.533 8.239 1.00 68.44 157 ASN A C 1
ATOM 1217 O O . ASN A 1 157 ? -22.465 5.804 8.119 1.00 68.44 157 ASN A O 1
ATOM 1221 N N . ASP A 1 158 ? -20.792 6.967 7.183 1.00 76.38 158 ASP A N 1
ATOM 1222 C CA . ASP A 1 158 ? -21.080 6.555 5.808 1.00 76.38 158 ASP A CA 1
ATOM 1223 C C . ASP A 1 158 ? -20.799 5.059 5.585 1.00 76.38 158 ASP A C 1
ATOM 1225 O O . ASP A 1 158 ? -20.060 4.412 6.345 1.00 76.38 158 ASP A O 1
ATOM 1229 N N . SER A 1 159 ? -21.348 4.523 4.491 1.00 80.94 159 SER A N 1
ATOM 1230 C CA . SER A 1 159 ? -21.075 3.156 4.055 1.00 80.94 159 SER A CA 1
ATOM 1231 C C . SER A 1 159 ? -19.578 2.953 3.795 1.00 80.94 159 SER A C 1
ATOM 1233 O O . SER A 1 159 ? -18.887 3.817 3.247 1.00 80.94 159 SER A O 1
ATOM 1235 N N . LEU A 1 160 ? -19.065 1.780 4.181 1.00 85.19 160 LEU A N 1
ATOM 1236 C CA . LEU A 1 160 ? -17.662 1.413 3.963 1.00 85.19 160 LEU A CA 1
ATOM 1237 C C . LEU A 1 160 ? -17.281 1.522 2.479 1.00 85.19 160 LEU A C 1
ATOM 1239 O O . LEU A 1 160 ? -16.207 2.016 2.147 1.00 85.19 160 LEU A O 1
ATOM 1243 N N . TYR A 1 161 ? -18.187 1.124 1.585 1.00 88.00 161 TYR A N 1
ATOM 1244 C CA . TYR A 1 161 ? -17.963 1.172 0.144 1.00 88.00 161 TYR A CA 1
ATOM 1245 C C . TYR A 1 161 ? -17.790 2.603 -0.377 1.00 88.00 161 TYR A C 1
ATOM 1247 O O . TYR A 1 161 ? -16.907 2.838 -1.194 1.00 88.00 161 TYR A O 1
ATOM 1255 N N . TRP A 1 162 ? -18.551 3.577 0.134 1.00 83.50 162 TRP A N 1
ATOM 1256 C CA . TRP A 1 162 ? -18.399 4.982 -0.260 1.00 83.50 162 TRP A CA 1
ATOM 1257 C C . TRP A 1 162 ? -17.057 5.567 0.187 1.00 83.50 162 TRP A C 1
ATOM 1259 O O . TRP A 1 162 ? -16.382 6.251 -0.582 1.00 83.50 162 TRP A O 1
ATOM 1269 N N . GLN A 1 163 ? -16.638 5.245 1.412 1.00 85.50 163 GLN A N 1
ATOM 1270 C CA . GLN A 1 163 ? -15.338 5.658 1.948 1.00 85.50 163 GLN A CA 1
ATOM 1271 C C . GLN A 1 163 ? -14.185 5.044 1.139 1.00 85.50 163 GLN A C 1
ATOM 1273 O O . GLN A 1 163 ? -13.233 5.743 0.792 1.00 85.50 163 GLN A O 1
ATOM 1278 N N . ASN A 1 164 ? -14.307 3.767 0.768 1.00 90.56 164 ASN A N 1
ATOM 1279 C CA . ASN A 1 164 ? -13.345 3.074 -0.085 1.00 90.56 164 ASN A CA 1
ATOM 1280 C C . ASN A 1 164 ? -13.284 3.664 -1.499 1.00 90.56 164 ASN A C 1
ATOM 1282 O O . ASN A 1 164 ? -12.191 3.876 -2.013 1.00 90.56 164 ASN A O 1
ATOM 1286 N N . VAL A 1 165 ? -14.427 3.986 -2.116 1.00 89.31 165 VAL A N 1
ATOM 1287 C CA . VAL A 1 165 ? -14.466 4.634 -3.438 1.00 89.31 165 VAL A CA 1
ATOM 1288 C C . VAL A 1 165 ? -13.705 5.957 -3.410 1.00 89.31 165 VAL A C 1
ATOM 1290 O O . VAL A 1 165 ? -12.862 6.184 -4.273 1.00 89.31 165 VAL A O 1
ATOM 1293 N N . GLN A 1 166 ? -13.927 6.807 -2.404 1.00 87.25 166 GLN A N 1
ATOM 1294 C CA . GLN A 1 166 ? -13.197 8.073 -2.276 1.00 87.25 166 GLN A CA 1
ATOM 1295 C C . GLN A 1 166 ? -11.687 7.855 -2.116 1.00 87.25 166 GLN A C 1
ATOM 1297 O O . GLN A 1 166 ? -10.899 8.487 -2.819 1.00 87.25 166 GLN A O 1
ATOM 1302 N N . LEU A 1 167 ? -11.285 6.948 -1.220 1.00 89.00 167 LEU A N 1
ATOM 1303 C CA . LEU A 1 167 ? -9.879 6.661 -0.937 1.00 89.00 167 LEU A CA 1
ATOM 1304 C C . LEU A 1 167 ? -9.149 6.106 -2.168 1.00 89.00 167 LEU A C 1
ATOM 1306 O O . LEU A 1 167 ? -8.106 6.631 -2.558 1.00 89.00 167 LEU A O 1
ATOM 1310 N N . TYR A 1 168 ? -9.714 5.080 -2.808 1.00 93.06 168 TYR A N 1
ATOM 1311 C CA . TYR A 1 168 ? -9.102 4.439 -3.971 1.00 93.06 168 TYR A CA 1
ATOM 1312 C C . TYR A 1 168 ? -9.156 5.327 -5.216 1.00 93.06 168 TYR A C 1
ATOM 1314 O O . TYR A 1 168 ? -8.251 5.250 -6.038 1.00 93.06 168 TYR A O 1
ATOM 1322 N N . THR A 1 169 ? -10.135 6.233 -5.344 1.00 89.69 169 THR A N 1
ATOM 1323 C CA . THR A 1 169 ? -10.142 7.233 -6.430 1.00 89.69 169 THR A CA 1
ATOM 1324 C C . THR A 1 169 ? -8.899 8.117 -6.363 1.00 89.69 169 THR A C 1
ATOM 1326 O O . THR A 1 169 ? -8.203 8.273 -7.366 1.00 89.69 169 THR A O 1
ATOM 1329 N N . PHE A 1 170 ? -8.564 8.652 -5.182 1.00 89.06 170 PHE A N 1
ATOM 1330 C CA . PHE A 1 170 ? -7.314 9.398 -5.017 1.00 89.06 170 PHE A CA 1
ATOM 1331 C C . PHE A 1 170 ? -6.090 8.505 -5.256 1.00 89.06 170 PHE A C 1
ATOM 1333 O O . PHE A 1 170 ? -5.154 8.936 -5.924 1.00 89.06 170 PHE A O 1
ATOM 1340 N N . GLY A 1 171 ? -6.116 7.253 -4.788 1.00 91.75 171 GLY A N 1
ATOM 1341 C CA . GLY A 1 171 ? -5.059 6.270 -5.043 1.00 91.75 171 GLY A CA 1
ATOM 1342 C C . GLY A 1 171 ? -4.777 6.053 -6.534 1.00 91.75 171 GLY A C 1
ATOM 1343 O O . GLY A 1 171 ? -3.622 6.126 -6.951 1.00 91.75 171 GLY A O 1
ATOM 1344 N N . VAL A 1 172 ? -5.814 5.856 -7.354 1.00 93.56 172 VAL A N 1
ATOM 1345 C CA . VAL A 1 172 ? -5.686 5.721 -8.816 1.00 93.56 172 VAL A CA 1
ATOM 1346 C C . VAL A 1 172 ? -5.078 6.985 -9.429 1.00 93.56 172 VAL A C 1
ATOM 1348 O O . VAL A 1 172 ? -4.150 6.876 -10.226 1.00 93.56 172 VAL A O 1
ATOM 1351 N N . ILE A 1 173 ? -5.537 8.177 -9.025 1.00 93.62 173 ILE A N 1
ATOM 1352 C CA . ILE A 1 173 ? -5.021 9.457 -9.541 1.00 93.62 173 ILE A CA 1
ATOM 1353 C C . ILE A 1 173 ? -3.528 9.624 -9.228 1.00 93.62 173 ILE A C 1
ATOM 1355 O O . ILE A 1 173 ? -2.754 9.961 -10.123 1.00 93.62 173 ILE A O 1
ATOM 1359 N N . PHE A 1 174 ? -3.098 9.361 -7.989 1.00 92.56 174 PHE A N 1
ATOM 1360 C CA . PHE A 1 174 ? -1.686 9.477 -7.608 1.00 92.56 174 PHE A CA 1
ATOM 1361 C C . PHE A 1 174 ? -0.802 8.441 -8.313 1.00 92.56 174 PHE A C 1
ATOM 1363 O O . PHE A 1 174 ? 0.275 8.795 -8.787 1.00 92.56 174 PHE A O 1
ATOM 1370 N N . ASN A 1 175 ? -1.256 7.188 -8.439 1.00 93.38 175 ASN A N 1
ATOM 1371 C CA . ASN A 1 175 ? -0.511 6.159 -9.172 1.00 93.38 175 ASN A CA 1
ATOM 1372 C C . ASN A 1 175 ? -0.402 6.489 -10.667 1.00 93.38 175 ASN A C 1
ATOM 1374 O O . ASN A 1 175 ? 0.659 6.323 -11.261 1.00 93.38 175 ASN A O 1
ATOM 1378 N N . MET A 1 176 ? -1.468 7.024 -11.265 1.00 92.56 176 MET A N 1
ATOM 1379 C CA . MET A 1 176 ? -1.437 7.506 -12.644 1.00 92.56 176 MET A CA 1
ATOM 1380 C C . MET A 1 176 ? -0.461 8.679 -12.804 1.00 92.56 176 MET A C 1
ATOM 1382 O O . MET A 1 176 ? 0.345 8.686 -13.728 1.00 92.56 176 MET A O 1
ATOM 1386 N N . GLY A 1 177 ? -0.480 9.644 -11.879 1.00 93.62 177 GLY A N 1
ATOM 1387 C CA . GLY A 1 177 ? 0.470 10.758 -11.861 1.00 93.62 177 GLY A CA 1
ATOM 1388 C C . GLY A 1 177 ? 1.925 10.297 -11.735 1.00 93.62 177 GLY A C 1
ATOM 1389 O O . GLY A 1 177 ? 2.792 10.836 -12.418 1.00 93.62 177 GLY A O 1
ATOM 1390 N N . TRP A 1 178 ? 2.191 9.264 -10.929 1.00 92.75 178 TRP A N 1
ATOM 1391 C CA . TRP A 1 178 ? 3.517 8.652 -10.808 1.00 92.75 178 TRP A CA 1
ATOM 1392 C C . TRP A 1 178 ? 3.991 8.014 -12.120 1.00 92.75 178 TRP A C 1
ATOM 1394 O O . TRP A 1 178 ? 5.135 8.224 -12.518 1.00 92.75 178 TRP A O 1
ATOM 1404 N N . LEU A 1 179 ? 3.111 7.291 -12.823 1.00 91.44 179 LEU A N 1
ATOM 1405 C CA . LEU A 1 179 ? 3.419 6.705 -14.133 1.00 91.44 179 LEU A CA 1
ATOM 1406 C C . LEU A 1 179 ? 3.715 7.783 -15.185 1.00 91.44 179 LEU A C 1
ATOM 1408 O O . LEU A 1 179 ? 4.718 7.692 -15.889 1.00 91.44 179 LEU A O 1
ATOM 1412 N N . ILE A 1 180 ? 2.901 8.842 -15.234 1.00 91.69 180 ILE A N 1
ATOM 1413 C CA . ILE A 1 180 ? 3.112 9.985 -16.138 1.00 91.69 180 ILE A CA 1
ATOM 1414 C C . ILE A 1 180 ? 4.431 10.700 -15.819 1.00 91.69 180 ILE A C 1
ATOM 1416 O O . ILE A 1 180 ? 5.188 11.043 -16.725 1.00 91.69 180 ILE A O 1
ATOM 1420 N N . TYR A 1 181 ? 4.733 10.913 -14.536 1.00 92.44 181 TYR A N 1
ATOM 1421 C CA . TYR A 1 181 ? 5.996 11.515 -14.113 1.00 92.44 181 TYR A CA 1
ATOM 1422 C C . TYR A 1 181 ? 7.201 10.642 -14.497 1.00 92.44 181 TYR A C 1
ATOM 1424 O O . TYR A 1 181 ? 8.227 11.165 -14.934 1.00 92.44 181 TYR A O 1
ATOM 1432 N N . GLY A 1 182 ? 7.066 9.317 -14.388 1.00 89.00 182 GLY A N 1
ATOM 1433 C CA . GLY A 1 182 ? 8.062 8.355 -14.856 1.00 89.00 182 GLY A CA 1
ATOM 1434 C C . GLY A 1 182 ? 8.331 8.470 -16.358 1.00 89.00 182 GLY A C 1
ATOM 1435 O O . GLY A 1 182 ? 9.491 8.549 -16.757 1.00 89.00 182 GLY A O 1
ATOM 1436 N N . ASP A 1 183 ? 7.279 8.563 -17.174 1.00 89.19 183 ASP A N 1
ATO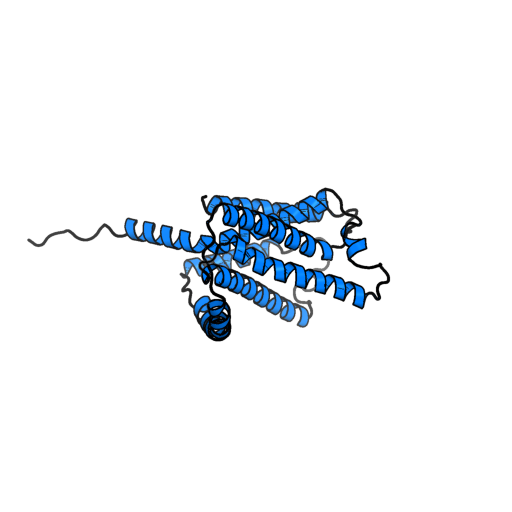M 1437 C CA . ASP A 1 183 ? 7.399 8.754 -18.626 1.00 89.19 183 ASP A CA 1
ATOM 1438 C C . ASP A 1 183 ? 8.059 10.080 -18.995 1.00 89.19 183 ASP A C 1
ATOM 1440 O O . ASP A 1 183 ? 8.939 10.115 -19.855 1.00 89.19 183 ASP A O 1
ATOM 1444 N N . PHE A 1 184 ? 7.666 11.163 -18.318 1.00 89.31 184 PHE A N 1
ATOM 1445 C CA . PHE A 1 184 ? 8.242 12.486 -18.538 1.00 89.31 184 PHE A CA 1
ATOM 1446 C C . PHE A 1 184 ? 9.737 12.503 -18.206 1.00 89.31 184 PHE A C 1
ATOM 1448 O O . PHE A 1 184 ? 10.543 13.038 -18.965 1.00 89.31 184 PHE A O 1
ATOM 1455 N N . LYS A 1 185 ? 10.128 11.858 -17.099 1.00 90.31 185 LYS A N 1
ATOM 1456 C CA . LYS A 1 185 ? 11.534 11.720 -16.701 1.00 90.31 185 LYS A CA 1
ATOM 1457 C C . LYS A 1 185 ? 12.342 10.877 -17.695 1.00 90.31 185 LYS A C 1
ATOM 1459 O O . LYS A 1 185 ? 13.520 11.153 -17.890 1.00 90.31 185 LYS A O 1
ATOM 1464 N N . ALA A 1 186 ? 11.724 9.866 -18.301 1.00 86.12 186 ALA A N 1
ATOM 1465 C CA . ALA A 1 186 ? 12.342 8.999 -19.304 1.00 86.12 186 ALA A CA 1
ATOM 1466 C C . ALA A 1 186 ? 12.253 9.558 -20.739 1.00 86.12 186 ALA A C 1
ATOM 1468 O O . ALA A 1 186 ? 12.564 8.842 -21.686 1.00 86.12 186 ALA A O 1
ATOM 1469 N N . GLY A 1 187 ? 11.782 10.798 -20.926 1.00 85.25 187 GLY A N 1
ATOM 1470 C CA . GLY A 1 187 ? 11.702 11.435 -22.243 1.00 85.25 187 GLY A CA 1
ATOM 1471 C C . GLY A 1 187 ? 10.793 10.715 -23.245 1.00 85.25 187 GLY A C 1
ATOM 1472 O O . GLY A 1 187 ? 10.980 10.875 -24.446 1.00 85.25 187 GLY A O 1
ATOM 1473 N N . PHE A 1 188 ? 9.828 9.914 -22.775 1.00 83.25 188 PHE A N 1
ATOM 1474 C CA . PHE A 1 188 ? 8.960 9.064 -23.607 1.00 83.25 188 PHE A CA 1
ATOM 1475 C C . PHE A 1 188 ? 9.694 8.070 -24.535 1.00 83.25 188 PHE A C 1
ATOM 1477 O O . PHE A 1 188 ? 9.077 7.533 -25.455 1.00 83.25 188 PHE A O 1
ATOM 1484 N N . GLU A 1 189 ? 10.970 7.754 -24.282 1.00 79.31 189 GLU A N 1
ATOM 1485 C CA . GLU A 1 189 ? 11.765 6.844 -25.130 1.00 79.31 189 GLU A CA 1
ATOM 1486 C C . GLU A 1 189 ? 11.171 5.429 -25.216 1.00 79.31 189 GLU A C 1
ATOM 1488 O O . GLU A 1 189 ? 11.233 4.768 -26.249 1.00 79.31 189 GLU A O 1
ATOM 1493 N N . LEU A 1 190 ? 10.547 4.972 -24.129 1.00 70.94 190 LEU A N 1
ATOM 1494 C CA . LEU A 1 190 ? 9.931 3.647 -24.005 1.00 70.94 190 LEU A CA 1
ATOM 1495 C C . LEU A 1 190 ? 8.455 3.629 -24.453 1.00 70.94 190 LEU A C 1
ATOM 1497 O O . LEU A 1 190 ? 7.743 2.656 -24.200 1.00 70.94 190 LEU A O 1
ATOM 1501 N N . GLY A 1 191 ? 7.974 4.713 -25.067 1.00 82.00 191 GLY A N 1
ATOM 1502 C CA . GLY A 1 191 ? 6.556 4.940 -25.333 1.00 82.00 191 GLY A CA 1
ATOM 1503 C C . GLY A 1 191 ? 5.769 5.281 -24.063 1.00 82.00 191 GLY A C 1
ATOM 1504 O O . GLY A 1 191 ? 6.313 5.268 -22.959 1.00 82.00 191 GLY A O 1
ATOM 1505 N N . PRO A 1 192 ? 4.483 5.621 -24.188 1.00 86.44 192 PRO A N 1
ATOM 1506 C CA . PRO A 1 192 ? 3.681 6.029 -23.046 1.00 86.44 192 PRO A CA 1
ATOM 1507 C C . PRO A 1 192 ? 3.227 4.857 -22.159 1.00 86.44 192 PRO A C 1
ATOM 1509 O O . PRO A 1 192 ? 3.019 3.734 -22.631 1.00 86.44 192 PRO A O 1
ATOM 1512 N N . TRP A 1 193 ? 2.978 5.130 -20.875 1.00 85.44 193 TRP A N 1
ATOM 1513 C CA . TRP A 1 193 ? 2.647 4.130 -19.855 1.00 85.44 193 TRP A CA 1
ATOM 1514 C C . TRP A 1 193 ? 1.447 3.250 -20.214 1.00 85.44 193 TRP A C 1
ATOM 1516 O O . TRP A 1 193 ? 1.454 2.062 -19.900 1.00 85.44 193 TRP A O 1
ATOM 1526 N N . TRP A 1 194 ? 0.438 3.784 -20.912 1.00 85.00 194 TRP A N 1
ATOM 1527 C CA . TRP A 1 194 ? -0.758 3.026 -21.303 1.00 85.00 194 TRP A CA 1
ATOM 1528 C C . TRP A 1 194 ? -0.464 1.903 -22.302 1.00 85.00 194 TRP A C 1
ATOM 1530 O O . TRP A 1 194 ? -1.132 0.874 -22.262 1.00 85.00 194 TRP A O 1
ATOM 1540 N N . GLN A 1 195 ? 0.549 2.054 -23.161 1.00 85.19 195 GLN A N 1
ATOM 1541 C CA . GLN A 1 195 ? 0.979 0.978 -24.063 1.00 85.19 195 GLN A CA 1
ATOM 1542 C C . GLN A 1 195 ? 1.776 -0.096 -23.316 1.00 85.19 195 GLN A C 1
ATOM 1544 O O . GLN A 1 195 ? 1.667 -1.283 -23.620 1.00 85.19 195 GLN A O 1
ATOM 1549 N N . ARG A 1 196 ? 2.548 0.308 -22.301 1.00 83.06 196 ARG A N 1
ATOM 1550 C CA . ARG A 1 196 ? 3.345 -0.611 -21.476 1.00 83.06 196 ARG A CA 1
ATOM 1551 C C . ARG A 1 196 ? 2.520 -1.347 -20.421 1.00 83.06 196 ARG A C 1
ATOM 1553 O O . ARG A 1 196 ? 2.975 -2.361 -19.904 1.00 83.06 196 ARG A O 1
ATOM 1560 N N . LEU A 1 197 ? 1.310 -0.870 -20.129 1.00 85.50 197 LEU A N 1
ATOM 1561 C CA . LEU A 1 197 ? 0.500 -1.321 -18.999 1.00 85.50 197 LEU A CA 1
ATOM 1562 C C . LEU A 1 197 ? 0.177 -2.819 -19.001 1.00 85.50 197 LEU A C 1
ATOM 1564 O O . LEU A 1 197 ? 0.081 -3.408 -17.933 1.00 85.50 197 LEU A O 1
ATOM 1568 N N . PHE A 1 198 ? 0.033 -3.432 -20.176 1.00 85.88 198 PHE A N 1
ATOM 1569 C CA . PHE A 1 198 ? -0.240 -4.869 -20.311 1.00 85.88 198 PHE A CA 1
ATOM 1570 C C . PHE A 1 198 ? 0.931 -5.653 -20.909 1.00 85.88 198 PHE A C 1
ATOM 1572 O O . PHE A 1 198 ? 0.816 -6.855 -21.152 1.00 85.88 198 PHE A O 1
ATOM 1579 N N . ASN A 1 199 ? 2.063 -4.997 -21.164 1.00 84.00 199 ASN A N 1
ATOM 1580 C CA . ASN A 1 199 ? 3.196 -5.650 -21.798 1.00 84.00 199 ASN A CA 1
ATOM 1581 C C . ASN A 1 199 ? 3.928 -6.554 -20.790 1.00 84.00 199 ASN A C 1
ATOM 1583 O O . ASN A 1 199 ? 4.203 -6.144 -19.663 1.00 84.00 199 ASN A O 1
ATOM 1587 N N . GLY A 1 200 ? 4.212 -7.797 -21.184 1.00 83.06 200 GLY A N 1
ATOM 1588 C CA . GLY A 1 200 ? 4.870 -8.784 -20.320 1.00 83.06 200 GLY A CA 1
ATOM 1589 C C . GLY A 1 200 ? 4.001 -9.334 -19.181 1.00 83.06 200 GLY A C 1
ATOM 1590 O O . GLY A 1 200 ? 4.529 -9.974 -18.269 1.00 83.06 200 GLY A O 1
ATOM 1591 N N . TYR A 1 201 ? 2.682 -9.106 -19.211 1.00 87.50 201 TYR A N 1
ATOM 1592 C CA . TYR A 1 201 ? 1.763 -9.636 -18.204 1.00 87.50 201 TYR A CA 1
ATOM 1593 C C . TYR A 1 201 ? 1.505 -11.123 -18.427 1.00 87.50 201 TYR A C 1
ATOM 1595 O O . TYR A 1 201 ? 0.916 -11.537 -19.423 1.00 87.50 201 TYR A O 1
ATOM 1603 N N . SER A 1 202 ? 1.908 -11.925 -17.449 1.00 88.81 202 SER A N 1
ATOM 1604 C CA . SER A 1 202 ? 1.603 -13.352 -17.393 1.00 88.81 202 SER A CA 1
ATOM 1605 C C . SER A 1 202 ? 0.393 -13.614 -16.490 1.00 88.81 202 SER A C 1
ATOM 1607 O O . SER A 1 202 ? -0.072 -12.732 -15.762 1.00 88.81 202 SER A O 1
ATOM 1609 N N . VAL A 1 203 ? -0.116 -14.849 -16.490 1.00 90.06 203 VAL A N 1
ATOM 1610 C CA . VAL A 1 203 ? -1.215 -15.243 -15.591 1.00 90.06 203 VAL A CA 1
ATOM 1611 C C . VAL A 1 203 ? -0.819 -15.053 -14.119 1.00 90.06 203 VAL A C 1
ATOM 1613 O O . VAL A 1 203 ? -1.640 -14.610 -13.319 1.00 90.06 203 VAL A O 1
ATOM 1616 N N . THR A 1 204 ? 0.442 -15.306 -13.752 1.00 88.12 204 THR A N 1
ATOM 1617 C CA . THR A 1 204 ? 0.927 -15.094 -12.378 1.00 88.12 204 THR A CA 1
ATOM 1618 C C . THR A 1 204 ? 0.960 -13.610 -12.009 1.00 88.12 204 THR A C 1
ATOM 1620 O O . THR A 1 204 ? 0.576 -13.262 -10.895 1.00 88.12 204 THR A O 1
ATOM 1623 N N . THR A 1 205 ? 1.297 -12.716 -12.945 1.00 89.94 205 THR A N 1
ATOM 1624 C CA . THR A 1 205 ? 1.215 -11.257 -12.748 1.00 89.94 205 THR A CA 1
ATOM 1625 C C . THR A 1 205 ? -0.215 -10.813 -12.423 1.00 89.94 205 THR A C 1
ATOM 1627 O O . THR A 1 205 ? -0.434 -10.054 -11.479 1.00 89.94 205 THR A O 1
ATOM 1630 N N . TRP A 1 206 ? -1.214 -11.337 -13.141 1.00 92.19 206 TRP A N 1
ATOM 1631 C CA . TRP A 1 206 ? -2.624 -11.066 -12.840 1.00 92.19 206 TRP A CA 1
ATOM 1632 C C . TRP A 1 206 ? -3.044 -11.596 -11.467 1.00 92.19 206 TRP A C 1
ATOM 1634 O O . TRP A 1 206 ? -3.752 -10.902 -10.735 1.00 92.19 206 TRP A O 1
ATOM 1644 N N . MET A 1 207 ? -2.562 -12.779 -11.068 1.00 91.88 207 MET A N 1
ATOM 1645 C CA . MET A 1 207 ? -2.783 -13.282 -9.709 1.00 91.88 207 MET A CA 1
ATOM 1646 C C . MET A 1 207 ? -2.203 -12.334 -8.652 1.00 91.88 207 MET A C 1
ATOM 1648 O O . MET A 1 207 ? -2.865 -12.093 -7.645 1.00 91.88 207 MET A O 1
ATOM 1652 N N . VAL A 1 208 ? -1.021 -11.744 -8.879 1.00 92.44 208 VAL A N 1
ATOM 1653 C CA . VAL A 1 208 ? -0.437 -10.736 -7.972 1.00 92.44 208 VAL A CA 1
ATOM 1654 C C . VAL A 1 208 ? -1.346 -9.511 -7.854 1.00 92.44 208 VAL A C 1
ATOM 1656 O O . VAL A 1 208 ? -1.628 -9.081 -6.737 1.00 92.44 208 VAL A O 1
ATOM 1659 N N . VAL A 1 209 ? -1.848 -8.976 -8.974 1.00 94.75 209 VAL A N 1
ATOM 1660 C CA . VAL A 1 209 ? -2.755 -7.812 -8.990 1.00 94.75 209 VAL A CA 1
ATOM 1661 C C . VAL A 1 209 ? -4.032 -8.094 -8.194 1.00 94.75 209 VAL A C 1
ATOM 1663 O O . VAL A 1 209 ? -4.403 -7.306 -7.320 1.00 94.75 209 VAL A O 1
ATOM 1666 N N . PHE A 1 210 ? -4.691 -9.228 -8.450 1.00 94.62 210 PHE A N 1
ATOM 1667 C CA . PHE A 1 210 ? -5.922 -9.593 -7.745 1.00 94.62 210 PHE A CA 1
ATOM 1668 C C . PHE A 1 210 ? -5.686 -9.871 -6.265 1.00 94.62 210 PHE A C 1
ATOM 1670 O O . PHE A 1 210 ? -6.499 -9.473 -5.426 1.00 94.62 210 PHE A O 1
ATOM 1677 N N . ASN A 1 211 ? -4.569 -10.513 -5.928 1.00 93.94 211 ASN A N 1
ATOM 1678 C CA . ASN A 1 211 ? -4.203 -10.787 -4.548 1.00 93.94 211 ASN A CA 1
ATOM 1679 C C . ASN A 1 211 ? -3.924 -9.485 -3.781 1.00 93.94 211 ASN A C 1
ATOM 1681 O O . ASN A 1 211 ? -4.487 -9.269 -2.710 1.00 93.94 211 ASN A O 1
ATOM 1685 N N . LEU A 1 212 ? -3.149 -8.566 -4.366 1.00 93.00 212 LEU A N 1
ATOM 1686 C CA . LEU A 1 212 ? -2.863 -7.246 -3.794 1.00 93.00 212 LEU A CA 1
ATOM 1687 C C . LEU A 1 212 ? -4.143 -6.418 -3.605 1.00 93.00 212 LEU A C 1
ATOM 1689 O O . LEU A 1 212 ? -4.350 -5.795 -2.560 1.00 93.00 212 LEU A O 1
ATOM 1693 N N . GLY A 1 213 ? -5.029 -6.438 -4.601 1.00 93.44 213 GLY A N 1
ATOM 1694 C CA . GLY A 1 213 ? -6.325 -5.776 -4.532 1.00 93.44 213 GLY A CA 1
ATOM 1695 C C . GLY A 1 213 ? -7.224 -6.340 -3.427 1.00 93.44 213 GLY A C 1
ATOM 1696 O O . GLY A 1 213 ? -7.775 -5.584 -2.627 1.00 93.44 213 GLY A O 1
ATOM 1697 N N . SER A 1 214 ? -7.319 -7.668 -3.334 1.00 92.88 214 SER A N 1
ATOM 1698 C CA . SER A 1 214 ? -8.129 -8.368 -2.326 1.00 92.88 214 SER A CA 1
ATOM 1699 C C . SER A 1 214 ? -7.628 -8.102 -0.906 1.00 92.88 214 SER A C 1
ATOM 1701 O O . SER A 1 214 ? -8.418 -7.750 -0.030 1.00 92.88 214 SER A O 1
ATOM 1703 N N . THR A 1 215 ? -6.312 -8.174 -0.693 1.00 92.31 215 THR A N 1
ATOM 1704 C CA . THR A 1 215 ? -5.650 -7.806 0.567 1.00 92.31 215 THR A CA 1
ATOM 1705 C C . THR A 1 215 ? -6.025 -6.382 0.983 1.00 92.31 215 THR A C 1
ATOM 1707 O O . THR A 1 215 ? -6.434 -6.164 2.122 1.00 92.31 215 THR A O 1
ATOM 1710 N N . GLY A 1 216 ? -5.989 -5.416 0.058 1.00 91.00 216 GLY A N 1
ATOM 1711 C CA . GLY A 1 216 ? -6.371 -4.030 0.345 1.00 91.00 216 GLY A CA 1
ATOM 1712 C C . GLY A 1 216 ? -7.831 -3.859 0.788 1.00 91.00 216 GLY A C 1
ATOM 1713 O O . GLY A 1 216 ? -8.093 -3.113 1.732 1.00 91.00 216 GLY A O 1
ATOM 1714 N N . LEU A 1 217 ? -8.776 -4.579 0.171 1.00 91.62 217 LEU A N 1
ATOM 1715 C CA . LEU A 1 217 ? -10.191 -4.548 0.573 1.00 91.62 217 LEU A CA 1
ATOM 1716 C C . LEU A 1 217 ? -10.406 -5.141 1.973 1.00 91.62 217 LEU A C 1
ATOM 1718 O O . LEU A 1 217 ? -11.162 -4.583 2.772 1.00 91.62 217 LEU A O 1
ATOM 1722 N N . LEU A 1 218 ? -9.724 -6.247 2.290 1.00 90.31 218 LEU A N 1
ATOM 1723 C CA . LEU A 1 218 ? -9.796 -6.881 3.611 1.00 90.31 218 LEU A CA 1
ATOM 1724 C C . LEU A 1 218 ? -9.172 -6.003 4.698 1.00 90.31 218 LEU A C 1
ATOM 1726 O O . LEU A 1 218 ? -9.730 -5.906 5.791 1.00 90.31 218 LEU A O 1
ATOM 1730 N N . VAL A 1 219 ? -8.062 -5.318 4.399 1.00 88.06 219 VAL A N 1
ATOM 1731 C CA . VAL A 1 219 ? -7.455 -4.333 5.308 1.00 88.06 219 VAL A CA 1
ATOM 1732 C C . VAL A 1 219 ? -8.444 -3.210 5.608 1.00 88.06 219 VAL A C 1
ATOM 1734 O O . VAL A 1 219 ? -8.680 -2.913 6.775 1.00 88.06 219 VAL A O 1
ATOM 1737 N N . SER A 1 220 ? -9.090 -2.628 4.595 1.00 86.81 220 SER A N 1
ATOM 1738 C CA . SER A 1 220 ? -10.109 -1.588 4.796 1.00 86.81 220 SER A CA 1
ATOM 1739 C C . SER A 1 220 ? -11.293 -2.075 5.641 1.00 86.81 220 SER A C 1
ATOM 1741 O O . SER A 1 220 ? -11.770 -1.359 6.523 1.00 86.81 220 SER A O 1
ATOM 1743 N N . TRP A 1 221 ? -11.734 -3.319 5.441 1.00 87.44 221 TRP A N 1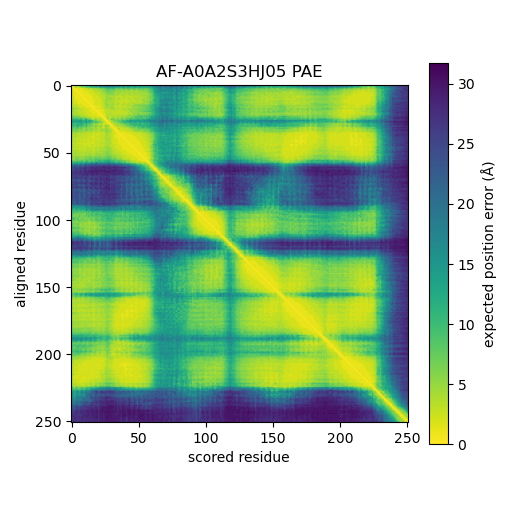
ATOM 1744 C CA . TRP A 1 221 ? -12.759 -3.935 6.284 1.00 87.44 221 TRP A CA 1
ATOM 1745 C C . TRP A 1 221 ? -12.298 -4.081 7.742 1.00 87.44 221 TRP A C 1
ATOM 1747 O O . TRP A 1 221 ? -13.016 -3.685 8.664 1.00 87.44 221 TRP A O 1
ATOM 1757 N N . LEU A 1 222 ? -11.083 -4.588 7.971 1.00 84.00 222 LEU A N 1
ATOM 1758 C CA . LEU A 1 222 ? -10.514 -4.725 9.314 1.00 84.00 222 LEU A CA 1
ATOM 1759 C C . LEU A 1 222 ? -10.370 -3.369 10.008 1.00 84.00 222 LEU A C 1
ATOM 1761 O O . LEU A 1 222 ? -10.753 -3.250 11.170 1.00 84.00 222 LEU A O 1
ATOM 1765 N N . MET A 1 223 ? -9.907 -2.336 9.303 1.00 77.31 223 MET A N 1
ATOM 1766 C CA . MET A 1 223 ? -9.768 -0.984 9.854 1.00 77.31 223 MET A CA 1
ATOM 1767 C C . MET A 1 223 ? -11.106 -0.418 10.345 1.00 77.31 223 MET A C 1
ATOM 1769 O O . MET A 1 223 ? -11.162 0.213 11.400 1.00 77.31 223 MET A O 1
ATOM 1773 N N . LYS A 1 224 ? -12.213 -0.679 9.637 1.00 78.12 224 LYS A N 1
ATOM 1774 C CA . LYS A 1 224 ? -13.550 -0.231 10.059 1.00 78.12 224 LYS A CA 1
ATOM 1775 C C . LYS A 1 224 ? -14.095 -1.029 11.249 1.00 78.12 224 LYS A C 1
ATOM 1777 O O . LYS A 1 224 ? -14.717 -0.442 12.137 1.00 78.12 224 LYS A O 1
ATOM 1782 N N . TYR A 1 225 ? -13.898 -2.350 11.273 1.00 76.00 225 TYR A N 1
ATOM 1783 C CA . TYR A 1 225 ? -14.649 -3.245 12.167 1.00 76.00 225 TYR A CA 1
ATOM 1784 C C . TYR A 1 225 ? -13.850 -3.872 13.321 1.00 76.00 225 TYR A C 1
ATOM 1786 O O . TYR A 1 225 ? -14.468 -4.320 14.287 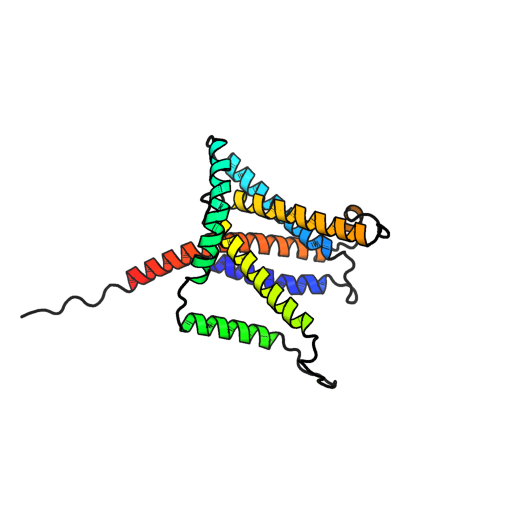1.00 76.00 225 TYR A O 1
ATOM 1794 N N . SER A 1 226 ? -12.514 -3.878 13.289 1.00 66.94 226 SER A N 1
ATOM 1795 C CA . SER A 1 226 ? -11.684 -4.564 14.296 1.00 66.94 226 SER A CA 1
ATOM 1796 C C . SER A 1 226 ? -11.873 -3.992 15.711 1.00 66.94 226 SER A C 1
ATOM 1798 O O . SER A 1 226 ? -12.151 -4.727 16.662 1.00 66.94 226 SER A O 1
ATOM 1800 N N . ASP A 1 227 ? -11.860 -2.665 15.869 1.00 59.47 227 ASP A N 1
ATOM 1801 C CA . ASP A 1 227 ? -11.980 -2.044 17.197 1.00 59.47 227 ASP A CA 1
ATOM 1802 C C . ASP A 1 227 ? -13.377 -2.101 17.803 1.00 59.47 227 ASP A C 1
ATOM 1804 O O . ASP A 1 227 ? -13.509 -2.188 19.024 1.00 59.47 227 ASP A O 1
ATOM 1808 N N . ASN A 1 228 ? -14.421 -2.097 16.974 1.00 47.88 228 ASN A N 1
ATOM 1809 C CA . ASN A 1 228 ? -15.795 -2.241 17.455 1.00 47.88 228 ASN A CA 1
ATOM 1810 C C . ASN A 1 228 ? -16.029 -3.636 18.058 1.00 47.88 228 ASN A C 1
ATOM 1812 O O . ASN A 1 228 ? -16.794 -3.777 19.012 1.00 47.88 228 ASN A O 1
ATOM 1816 N N . ILE A 1 229 ? -15.324 -4.660 17.568 1.00 44.91 229 ILE A N 1
ATOM 1817 C CA . ILE A 1 229 ? -15.482 -6.033 18.054 1.00 44.91 229 ILE A CA 1
ATOM 1818 C C . ILE A 1 229 ? -14.622 -6.299 19.292 1.00 44.91 229 ILE A C 1
ATOM 1820 O O . ILE A 1 229 ? -15.126 -6.911 20.229 1.00 44.91 229 ILE A O 1
ATOM 1824 N N . VAL A 1 230 ? -13.389 -5.779 19.371 1.00 40.84 230 VAL A N 1
ATOM 1825 C CA . VAL A 1 230 ? -12.578 -5.858 20.605 1.00 40.84 230 VAL A CA 1
ATOM 1826 C C . VAL A 1 230 ? -13.246 -5.087 21.745 1.00 40.84 230 VAL A C 1
ATOM 1828 O O . VAL A 1 230 ? -13.204 -5.525 22.891 1.00 40.84 230 VAL A O 1
ATOM 1831 N N . LYS A 1 231 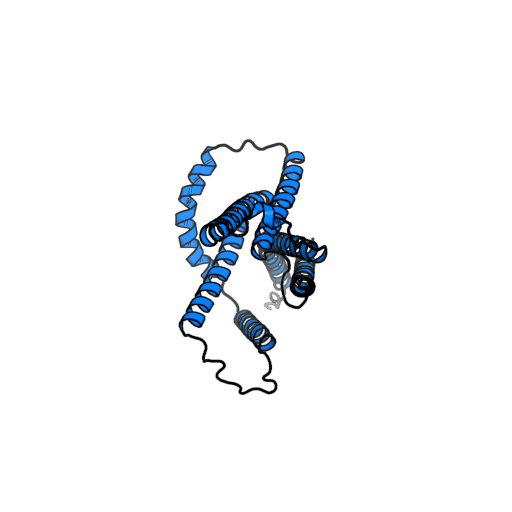? -13.927 -3.974 21.446 1.00 37.28 231 LYS A N 1
ATOM 1832 C CA . LYS A 1 231 ? -14.686 -3.208 22.441 1.00 37.28 231 LYS A CA 1
ATOM 1833 C C . LYS A 1 231 ? -15.948 -3.946 22.895 1.00 37.28 231 LYS A C 1
ATOM 1835 O O . LYS A 1 231 ? -16.195 -3.995 24.095 1.00 37.28 231 LYS A O 1
ATOM 1840 N N . ASN A 1 232 ? -16.676 -4.607 21.988 1.00 33.59 232 ASN A N 1
ATOM 1841 C CA . ASN A 1 232 ? -17.793 -5.481 22.361 1.00 33.59 232 ASN A CA 1
ATOM 1842 C C . ASN A 1 232 ? -17.322 -6.718 23.137 1.00 33.59 232 ASN A C 1
ATOM 1844 O O . ASN A 1 232 ? -17.905 -7.043 24.159 1.00 33.59 232 ASN A O 1
ATOM 1848 N N . GLN A 1 233 ? -16.241 -7.385 22.732 1.00 35.78 233 GLN A N 1
ATOM 1849 C CA . GLN A 1 233 ? -15.689 -8.539 23.451 1.00 35.78 233 GLN A CA 1
ATOM 1850 C C . GLN A 1 233 ? -15.044 -8.149 24.788 1.00 35.78 233 GLN A C 1
ATOM 1852 O O . GLN A 1 233 ? -15.131 -8.912 25.743 1.00 35.78 233 GLN A O 1
ATOM 1857 N N . GLY A 1 234 ? -14.450 -6.958 24.891 1.00 34.47 234 GLY A N 1
ATOM 1858 C CA . GLY A 1 234 ? -13.996 -6.360 26.146 1.00 34.47 234 GLY A CA 1
ATOM 1859 C C . GLY A 1 234 ? -15.158 -5.978 27.065 1.00 34.47 234 GLY A C 1
ATOM 1860 O O . GLY A 1 234 ? -15.053 -6.168 28.270 1.00 34.47 234 GLY A O 1
ATOM 1861 N N . PHE A 1 235 ? -16.289 -5.530 26.511 1.00 33.12 235 PHE A N 1
ATOM 1862 C CA . PHE A 1 235 ? -17.528 -5.294 27.259 1.00 33.12 235 PHE A CA 1
ATOM 1863 C C . PHE A 1 235 ? -18.175 -6.612 27.718 1.00 33.12 235 PHE A C 1
ATOM 1865 O O . PHE A 1 235 ? -18.524 -6.742 28.885 1.00 33.12 235 PHE A O 1
ATOM 1872 N N . TYR A 1 236 ? -18.222 -7.644 26.867 1.00 30.23 236 TYR A N 1
ATOM 1873 C CA . TYR A 1 236 ? -18.675 -8.987 27.249 1.00 30.23 236 TYR A CA 1
ATOM 1874 C C . TYR A 1 236 ? -17.736 -9.648 28.273 1.00 30.23 236 TYR A C 1
ATOM 1876 O O . TYR A 1 236 ? -18.215 -10.239 29.235 1.00 30.23 236 TYR A O 1
ATOM 1884 N N . ARG A 1 237 ? -16.407 -9.502 28.156 1.00 33.91 237 ARG A N 1
ATOM 1885 C CA . ARG A 1 237 ? -15.455 -9.963 29.187 1.00 33.91 237 ARG A CA 1
ATOM 1886 C C . ARG A 1 237 ? -15.516 -9.125 30.468 1.00 33.91 237 ARG A C 1
ATOM 1888 O O . ARG A 1 237 ? -15.313 -9.680 31.541 1.00 33.91 237 ARG A O 1
ATOM 1895 N N . GLY A 1 238 ? -15.839 -7.835 30.383 1.00 33.12 238 GLY A N 1
ATOM 1896 C CA . GLY A 1 238 ? -16.089 -6.969 31.539 1.00 33.12 238 GLY A CA 1
ATOM 1897 C C . GLY A 1 238 ? -17.376 -7.327 32.287 1.00 33.12 238 GLY A C 1
ATOM 1898 O O . GLY A 1 238 ? -17.388 -7.330 33.513 1.00 33.12 238 GLY A O 1
ATOM 1899 N N . CYS A 1 239 ? -18.432 -7.723 31.571 1.00 39.53 239 CYS A N 1
ATOM 1900 C CA . CYS A 1 239 ? -19.671 -8.220 32.173 1.00 39.53 239 CYS A CA 1
ATOM 1901 C C . CYS A 1 239 ? -19.547 -9.653 32.720 1.00 39.53 239 CYS A C 1
ATOM 1903 O O . CYS A 1 239 ? -20.202 -9.972 33.707 1.00 39.53 239 CYS A O 1
ATOM 1905 N N . VAL A 1 240 ? -18.693 -10.507 32.143 1.00 41.28 240 VAL A N 1
ATOM 1906 C CA . VAL A 1 240 ? -18.456 -11.877 32.649 1.00 41.28 240 VAL A CA 1
ATOM 1907 C C . VAL A 1 240 ? -17.416 -11.911 33.786 1.00 41.28 240 VAL A C 1
ATOM 1909 O O . VAL A 1 240 ? -17.447 -12.813 34.615 1.00 41.28 240 VAL A O 1
ATOM 1912 N N . GLY A 1 241 ? -16.542 -10.904 33.902 1.00 35.88 241 GLY A N 1
ATOM 1913 C CA . GLY A 1 241 ? -15.563 -10.776 34.994 1.00 35.88 241 GLY A CA 1
ATOM 1914 C C . GLY A 1 241 ? -16.047 -10.010 36.235 1.00 35.88 241 GLY A C 1
ATOM 1915 O O . GLY A 1 241 ? -15.281 -9.843 37.180 1.00 35.88 241 GLY A O 1
ATOM 1916 N N . GLY A 1 242 ? -17.294 -9.527 36.242 1.00 34.12 242 GLY A N 1
ATOM 1917 C CA . GLY A 1 242 ? -17.828 -8.606 37.253 1.00 34.12 242 GLY A CA 1
ATOM 1918 C C . GLY A 1 242 ? -18.861 -9.199 38.213 1.00 34.12 242 GLY A C 1
ATOM 1919 O O . GLY A 1 242 ? -19.741 -8.469 38.663 1.00 34.12 242 GLY A O 1
ATOM 1920 N N . ARG A 1 243 ? -18.822 -10.504 38.519 1.00 36.66 243 ARG A N 1
ATOM 1921 C CA . ARG A 1 243 ? -19.758 -11.103 39.491 1.00 36.66 243 ARG A CA 1
ATOM 1922 C C . ARG A 1 243 ? -19.116 -12.195 40.344 1.00 36.66 243 ARG A C 1
ATOM 1924 O O . ARG A 1 243 ? -19.367 -13.372 40.132 1.00 36.66 243 ARG A O 1
ATOM 1931 N N . SER A 1 244 ? -18.289 -11.800 41.314 1.00 35.66 244 SER A N 1
ATOM 1932 C CA . SER A 1 244 ? -18.024 -12.566 42.549 1.00 35.66 244 SER A CA 1
ATOM 1933 C C . SER A 1 244 ? -17.187 -11.737 43.527 1.00 35.66 244 SER A C 1
ATOM 1935 O O . SER A 1 244 ? -15.962 -11.833 43.523 1.00 35.66 244 SER A O 1
ATOM 1937 N N . ARG A 1 245 ? -17.852 -10.893 44.330 1.00 35.38 245 ARG A N 1
ATOM 1938 C CA . ARG A 1 245 ? -17.492 -10.562 45.729 1.00 35.38 245 ARG A CA 1
ATOM 1939 C C . ARG A 1 245 ? -18.412 -9.473 46.300 1.00 35.38 245 ARG A C 1
ATOM 1941 O O . ARG A 1 245 ? -17.979 -8.361 46.561 1.00 35.38 245 ARG A O 1
ATOM 1948 N N . ILE A 1 246 ? -19.686 -9.806 46.501 1.00 37.66 246 ILE A N 1
ATOM 1949 C CA . ILE A 1 246 ? -20.540 -9.175 47.520 1.00 37.66 246 ILE A CA 1
ATOM 1950 C C . ILE A 1 246 ? -21.454 -10.285 48.043 1.00 37.66 246 ILE A C 1
ATOM 1952 O O . ILE A 1 246 ? -22.385 -10.650 47.334 1.00 37.66 246 ILE A O 1
ATOM 1956 N N . LEU A 1 247 ? -21.117 -10.861 49.207 1.00 31.20 247 LEU A N 1
ATOM 1957 C CA . LEU A 1 247 ? -22.006 -11.507 50.199 1.00 31.20 247 LEU A CA 1
ATOM 1958 C C . LEU A 1 247 ? -21.206 -12.460 51.106 1.00 31.20 247 LEU A C 1
ATOM 1960 O O . LEU A 1 247 ? -21.063 -13.630 50.780 1.00 31.20 247 LEU A O 1
ATOM 1964 N N . VAL A 1 248 ? -20.717 -11.942 52.236 1.00 32.97 248 VAL A N 1
ATOM 1965 C CA . VAL A 1 248 ? -20.706 -12.598 53.564 1.00 32.97 248 VAL A CA 1
ATOM 1966 C C . VAL A 1 248 ? -20.775 -11.425 54.556 1.00 32.97 248 VAL A C 1
ATOM 1968 O O . VAL A 1 248 ? -19.830 -10.652 54.649 1.00 32.97 248 VAL A O 1
ATOM 1971 N N . ALA A 1 249 ? -21.985 -10.987 54.907 1.00 31.58 249 ALA A N 1
ATOM 1972 C CA . ALA A 1 249 ? -22.743 -11.390 56.096 1.00 31.58 249 ALA A CA 1
ATOM 1973 C C . ALA A 1 249 ? -22.226 -10.686 57.362 1.00 31.58 249 ALA A C 1
ATOM 1975 O O . ALA A 1 249 ? -21.189 -11.042 57.909 1.00 31.58 249 ALA A O 1
ATOM 1976 N N . GLY A 1 250 ? -22.977 -9.668 57.789 1.00 33.38 250 GLY A N 1
ATOM 1977 C CA . GLY A 1 250 ? -23.010 -9.249 59.179 1.00 33.38 250 GLY A CA 1
ATOM 1978 C C . GLY A 1 250 ? -23.998 -10.136 59.930 1.00 33.38 250 GLY A C 1
ATOM 1979 O O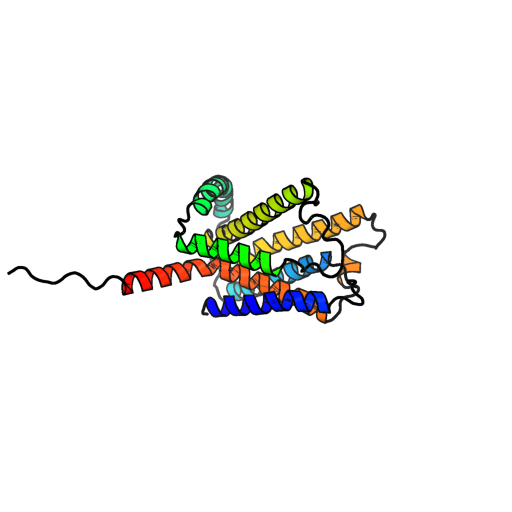 . GLY A 1 250 ? -25.149 -10.264 59.509 1.00 33.38 250 GLY A O 1
ATOM 1980 N N . ALA A 1 251 ? -23.507 -10.746 60.998 1.00 36.16 251 ALA A N 1
ATOM 1981 C CA . ALA A 1 251 ? -24.208 -11.119 62.218 1.00 36.16 251 ALA A CA 1
ATOM 1982 C C . ALA A 1 251 ? -23.133 -11.221 63.305 1.00 36.16 251 ALA A C 1
ATOM 1984 O O . ALA A 1 251 ? -22.076 -11.822 63.002 1.00 36.16 251 ALA A O 1
#

pLDDT: mean 73.68, std 18.41, range [30.23, 96.25]

Foldseek 3Di:
DDLVVLVVVLVVLVVVLVVLVVVCDDPNHHQADPLLLLLLLLVLLLVVLVVVVVVVPVVDDDDDDDPVVVVVVVVVVVVVVVVLVVVVVPPDDDPVVVVVVVVVVVVVVVVPDDPDDDDPPPDPPPPDPVVVVVVVVVVVVVVVVLSVLLCQLAVDPDDLSVSSNVVSVVSNVVSVVVQVVVCVVVVCPVPHPVVRSCGSDDPSSVVSSVSSNVSVVSSSVCSNPVVVVVVVVVVVVVVVVPDDDDDDDDD